Protein AF-A0A0S8AU58-F1 (afdb_monomer_lite)

Foldseek 3Di:
DCDPLNVLLVLVVVLLCVQPVVDPVSNVLVLVVLLVQWDDDDVDQIDGDKDFPVVSDPPCVVVQVSCVVSQQKDWDADPVPRTIIIIGRDCSNVVNNVVNVVSNVVVVVVVVLVVVLVVLLVVCVVVVVPDLVSADDDPNLVVLVVCCVVPVVVDDPSSVVRSVSNVVSVVVVVVVVVVVVVVVVVVVVVVVVVVVVVVVVLVVLLAADDADKDKDAWDKDWWFDVDPDDPRPDIDIDTRHGIDIDGPDAQFLSRLSSVCSNVVHDRDDPVPDDGPGDHRPPADPVSVVVSVVVVVVNPD

Radius of gyration: 50.17 Å; chains: 1; bounding box: 98×34×137 Å

Secondary structure (DSSP, 8-state):
---HHHHHHHHHHHHHHHHHTT-HHHHHHHHHHHHHSEE--TTSPPEE--EEGGGG-TT-HHHHHHHHHTTSEEEEE-TTT--EEEEES-HHHHHH-HHHHHHHHHHHHHHHHHHHHHHHHHHHHHTTT--SSSS--HHHHHHHHHHHHHHGGGS-HHHHHHHHHHHHHHHHHHHHHHHHHHHHHHHHHHHHHHHHHHHHHHHHHHSPPPPPEEEEPSEEEEES-SSTTSTTPSPEEEEE-S-EEEESSPPBHHHHHHHHHHHTPPPPP-TTS--TTSBP-S--HHHHHHHHHHHHHHH-

pLDDT: mean 88.03, std 8.31, range [39.84, 98.38]

Sequence (300 aa):
MEGVEGAIAKRAEAVWTSLTDQGGENEERLRRVFLELVYSEEGAKDTRRRIELEKLGEGAGALVAELTRERLLVTGRDEATGKETLEVAHEALISHWERLQRWLDEDHDFRMWRHRLTAGLMEWTRTGRKDSGTLLRGGPLAEAERWLDGRGEDLSSDECAFIRASTRSRKRRKWVQGAVAAVIFLMLALFAAWQYRELEVERAKSRPIEPEMVIIKPGRFTMGSPEYGGDEWPPHEVVIKKRFAIGRFEVTFAEYDRFAYATGRHPPSDMGWDTGKRPVILVSWEDARDYAKWLSEKTG

Structure (mmCIF, N/CA/C/O backbone):
data_AF-A0A0S8AU58-F1
#
_entry.id   AF-A0A0S8AU58-F1
#
loop_
_atom_site.group_PDB
_atom_site.id
_atom_site.type_symbol
_atom_site.label_atom_id
_atom_site.label_alt_id
_atom_site.label_comp_id
_atom_site.label_asym_id
_atom_site.label_entity_id
_atom_site.label_seq_id
_atom_site.pdbx_PDB_ins_code
_atom_site.Cartn_x
_atom_site.Cartn_y
_atom_site.Cartn_z
_atom_site.occupancy
_atom_site.B_iso_or_equiv
_atom_site.auth_seq_id
_atom_site.auth_comp_id
_atom_site.auth_asym_id
_atom_site.auth_atom_id
_atom_site.pdbx_PDB_model_num
ATOM 1 N N . MET A 1 1 ? -45.721 -19.498 28.177 1.00 39.84 1 MET A N 1
ATOM 2 C CA . MET A 1 1 ? -46.644 -18.931 29.180 1.00 39.84 1 MET A CA 1
ATOM 3 C C . MET A 1 1 ? -45.986 -17.661 29.682 1.00 39.84 1 MET A C 1
ATOM 5 O O . MET A 1 1 ? -44.904 -17.765 30.241 1.00 39.84 1 MET A O 1
ATOM 9 N N . GLU A 1 2 ? -46.542 -16.485 29.388 1.00 51.22 2 GLU A N 1
ATOM 10 C CA . GLU A 1 2 ? -46.030 -15.224 29.946 1.00 51.22 2 GLU A CA 1
ATOM 11 C C . GLU A 1 2 ? -46.380 -15.197 31.439 1.00 51.22 2 GLU A C 1
ATOM 13 O O . GLU A 1 2 ? -47.520 -14.938 31.815 1.00 51.22 2 GLU A O 1
ATOM 18 N N . GLY A 1 3 ? -45.423 -15.589 32.283 1.00 74.94 3 GLY A N 1
ATOM 19 C CA . GLY A 1 3 ? -45.551 -15.501 33.734 1.00 74.94 3 GLY A CA 1
ATOM 20 C C . GLY A 1 3 ? -45.466 -14.056 34.232 1.00 74.94 3 GLY A C 1
ATOM 21 O O . GLY A 1 3 ? -45.201 -13.126 33.469 1.00 74.94 3 GLY A O 1
ATOM 22 N N . VAL A 1 4 ? -45.645 -13.879 35.544 1.00 75.88 4 VAL A N 1
ATOM 23 C CA . VAL A 1 4 ? -45.547 -12.580 36.240 1.00 75.88 4 VAL A CA 1
ATOM 24 C C . VAL A 1 4 ? -44.225 -11.861 35.925 1.00 75.88 4 VAL A C 1
ATOM 26 O O . VAL A 1 4 ? -44.207 -10.646 35.755 1.00 75.88 4 VAL A O 1
ATOM 29 N N . GLU A 1 5 ? -43.138 -12.613 35.754 1.00 79.94 5 GLU A N 1
ATOM 30 C CA . GLU A 1 5 ? -41.801 -12.102 35.429 1.00 79.94 5 GLU A CA 1
ATOM 31 C C . GLU A 1 5 ? -41.749 -11.377 34.070 1.00 79.94 5 GLU A C 1
ATOM 33 O O . GLU A 1 5 ? -41.168 -10.297 33.965 1.00 79.94 5 GLU A O 1
ATOM 38 N N . GLY A 1 6 ? -42.441 -11.893 33.047 1.00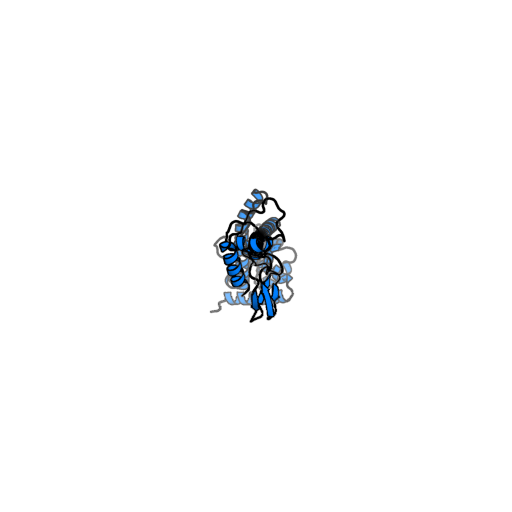 79.12 6 GLY A N 1
ATOM 39 C CA . GLY A 1 6 ? -42.518 -11.252 31.728 1.00 79.12 6 GLY A CA 1
ATOM 40 C C . GLY A 1 6 ? -43.375 -9.980 31.720 1.00 79.12 6 GLY A C 1
ATOM 41 O O . GLY A 1 6 ? -43.086 -9.036 30.984 1.00 79.12 6 GLY A O 1
ATOM 42 N N . ALA A 1 7 ? -44.404 -9.913 32.571 1.00 83.50 7 ALA A N 1
ATOM 43 C CA . ALA A 1 7 ? -45.221 -8.709 32.730 1.00 83.50 7 ALA A CA 1
ATOM 44 C C . ALA A 1 7 ? -44.429 -7.563 33.386 1.00 83.50 7 ALA A C 1
ATOM 46 O O . ALA A 1 7 ? -44.575 -6.407 32.985 1.00 83.50 7 ALA A O 1
ATOM 47 N N . ILE A 1 8 ? -43.554 -7.889 34.346 1.00 85.12 8 ILE A N 1
ATOM 48 C CA . ILE A 1 8 ? -42.646 -6.930 34.990 1.00 85.12 8 ILE A CA 1
ATOM 49 C C . ILE A 1 8 ? -41.657 -6.357 33.965 1.00 85.12 8 ILE A C 1
ATOM 51 O O . ILE A 1 8 ? -41.503 -5.140 33.892 1.00 85.12 8 ILE A O 1
ATOM 55 N N . ALA A 1 9 ? -41.060 -7.200 33.115 1.00 86.44 9 ALA A N 1
ATOM 56 C CA . ALA A 1 9 ? -40.162 -6.750 32.048 1.00 86.44 9 ALA A CA 1
ATOM 57 C C . ALA A 1 9 ? -40.863 -5.832 31.025 1.00 86.44 9 ALA A C 1
ATOM 59 O O . ALA A 1 9 ? -40.337 -4.775 30.679 1.00 86.44 9 ALA A O 1
ATOM 60 N N . LYS A 1 10 ? -42.089 -6.169 30.591 1.00 86.12 10 LYS A N 1
ATOM 61 C CA . LYS A 1 10 ? -42.884 -5.297 29.702 1.00 86.12 10 LYS A CA 1
ATOM 62 C C . LYS A 1 10 ? -43.215 -3.950 30.346 1.00 86.12 10 LYS A C 1
ATOM 64 O O . LYS A 1 10 ? -43.186 -2.925 29.667 1.00 86.12 10 LYS A O 1
ATOM 69 N N . ARG A 1 11 ? -43.536 -3.936 31.647 1.00 86.88 11 ARG A N 1
ATOM 70 C CA . ARG A 1 11 ? -43.789 -2.686 32.380 1.00 86.88 11 ARG A CA 1
ATOM 71 C C . ARG A 1 11 ? -42.523 -1.841 32.480 1.00 86.88 11 ARG A C 1
ATOM 73 O O . ARG A 1 11 ? -42.612 -0.636 32.267 1.00 86.88 11 ARG A O 1
ATOM 80 N N . ALA A 1 12 ? -41.374 -2.462 32.743 1.00 87.19 12 ALA A N 1
ATOM 81 C CA . ALA A 1 12 ? -40.084 -1.781 32.777 1.00 87.19 12 ALA A CA 1
ATOM 82 C C . ALA A 1 12 ? -39.750 -1.114 31.441 1.00 87.19 12 ALA A C 1
ATOM 84 O O . ALA A 1 12 ? -39.395 0.061 31.433 1.00 87.19 12 ALA A O 1
ATOM 85 N N . GLU A 1 13 ? -39.959 -1.812 30.320 1.00 89.50 13 GLU A N 1
ATOM 86 C CA . GLU A 1 13 ? -39.755 -1.228 28.990 1.00 89.50 13 GLU A CA 1
ATOM 87 C C . GLU A 1 13 ? -40.707 -0.047 28.738 1.00 89.50 13 GLU A C 1
ATOM 89 O O . GLU A 1 13 ? -40.269 0.999 28.275 1.00 89.50 13 GLU A O 1
ATOM 94 N N . ALA A 1 14 ? -41.988 -0.155 29.108 1.00 88.00 14 ALA A N 1
ATOM 95 C CA . ALA A 1 14 ? -42.947 0.937 28.923 1.00 88.00 14 ALA A CA 1
ATOM 96 C C . ALA A 1 14 ? -42.598 2.193 29.745 1.00 88.00 14 ALA A C 1
ATOM 98 O O . ALA A 1 14 ? -42.712 3.316 29.250 1.00 88.00 14 ALA A O 1
ATOM 99 N N . VAL A 1 15 ? -42.167 2.008 30.998 1.00 86.88 15 VAL A N 1
ATOM 100 C CA . VAL A 1 15 ? -41.714 3.106 31.867 1.00 86.88 15 VAL A CA 1
ATOM 101 C C . VAL A 1 15 ? -40.430 3.718 31.315 1.00 86.88 15 VAL A C 1
ATOM 103 O O . VAL A 1 15 ? -40.322 4.939 31.253 1.00 86.88 15 VAL A O 1
ATOM 106 N N . TRP A 1 16 ? -39.493 2.886 30.853 1.00 86.00 16 TRP A N 1
ATOM 107 C CA . TRP A 1 16 ? -38.275 3.346 30.197 1.00 86.00 16 TRP A CA 1
ATOM 108 C C . TRP A 1 16 ? -38.587 4.249 29.002 1.00 86.00 16 TRP A C 1
ATOM 110 O O . TRP A 1 16 ? -38.162 5.402 28.998 1.00 86.00 16 TRP A O 1
ATOM 120 N N . THR A 1 17 ? -39.384 3.770 28.037 1.00 86.75 17 THR A N 1
ATOM 121 C CA . THR A 1 17 ? -39.748 4.536 26.833 1.00 86.75 17 THR A CA 1
ATOM 122 C C . THR A 1 17 ? -40.369 5.886 27.192 1.00 86.75 17 THR A C 1
ATOM 124 O O . THR A 1 17 ? -39.972 6.915 26.651 1.00 86.75 17 THR A O 1
ATOM 127 N N . SER A 1 18 ? -41.277 5.909 28.173 1.00 85.50 18 SER A N 1
ATOM 128 C CA . SER A 1 18 ? -41.930 7.143 28.619 1.00 85.50 18 SER A CA 1
ATOM 129 C C . SER A 1 18 ? -40.968 8.171 29.231 1.00 85.50 18 SER A C 1
ATOM 131 O O . SER A 1 18 ? -41.261 9.367 29.184 1.00 85.50 18 SER A O 1
ATOM 133 N N . LEU A 1 19 ? -39.867 7.730 29.849 1.00 80.88 19 LEU A N 1
ATOM 134 C CA . LEU A 1 19 ? -38.883 8.610 30.491 1.00 80.88 19 LEU A CA 1
ATOM 135 C C . LEU A 1 19 ? -37.800 9.088 29.519 1.00 80.88 19 LEU A C 1
ATOM 137 O O . LEU A 1 19 ? -37.274 10.191 29.684 1.00 80.88 19 LEU A O 1
ATOM 141 N N . THR A 1 20 ? -37.481 8.285 28.503 1.00 81.69 20 THR A N 1
ATOM 142 C CA . THR A 1 20 ? -36.475 8.617 27.485 1.00 81.69 20 THR A CA 1
ATOM 143 C C . THR A 1 20 ? -37.022 9.472 26.347 1.00 81.69 20 THR A C 1
ATOM 145 O O . THR A 1 20 ? -36.280 10.286 25.802 1.00 81.69 20 THR A O 1
ATOM 148 N N . ASP A 1 21 ? -38.324 9.391 26.046 1.00 78.75 21 ASP A N 1
ATOM 149 C CA . ASP A 1 21 ? -38.986 10.257 25.051 1.00 78.75 21 ASP A CA 1
ATOM 150 C C . ASP A 1 21 ? -38.910 11.757 25.411 1.00 78.75 21 ASP A C 1
ATOM 152 O O . ASP A 1 21 ? -39.109 12.623 24.560 1.00 78.75 21 ASP A O 1
ATOM 156 N N . GLN A 1 22 ? -38.583 12.081 26.668 1.00 64.94 22 GLN A N 1
ATOM 157 C CA . GLN A 1 22 ? -38.444 13.450 27.172 1.00 64.94 22 GLN A CA 1
ATOM 158 C C . GLN A 1 22 ? -37.029 14.047 26.986 1.00 64.94 22 GLN A C 1
ATOM 160 O O . GLN A 1 22 ? -36.837 15.227 27.279 1.00 64.94 22 GLN A O 1
ATOM 165 N N . GLY A 1 23 ? -36.047 13.282 26.480 1.00 61.28 23 GLY A N 1
ATOM 166 C CA . GLY A 1 23 ? -34.702 13.773 26.133 1.00 61.28 23 GLY A CA 1
ATOM 167 C C . GLY A 1 23 ? -33.564 12.770 26.389 1.00 61.28 23 GLY A C 1
ATOM 168 O O . GLY A 1 23 ? -33.592 12.014 27.359 1.00 61.28 23 GLY A O 1
ATOM 169 N N . GLY A 1 24 ? -32.517 12.806 25.550 1.00 64.12 24 GLY A N 1
ATOM 170 C CA . GLY A 1 24 ? -31.407 11.833 25.557 1.00 64.12 24 GLY A CA 1
ATOM 171 C C . GLY A 1 24 ? -30.520 11.826 26.812 1.00 64.12 24 GLY A C 1
ATOM 172 O O . GLY A 1 24 ? -29.943 10.796 27.145 1.00 64.12 24 GLY A O 1
ATOM 173 N N . GLU A 1 25 ? -30.453 12.923 27.577 1.00 71.06 25 GLU A N 1
ATOM 174 C CA . GLU A 1 25 ? -29.687 12.943 28.837 1.00 71.06 25 GLU A CA 1
ATOM 175 C C . GLU A 1 25 ? -30.255 11.996 29.906 1.00 71.06 25 GLU A C 1
ATOM 177 O O . GLU A 1 25 ? -29.505 11.492 30.745 1.00 71.06 25 GLU A O 1
ATOM 182 N N . ASN A 1 26 ? -31.567 11.737 29.887 1.00 75.69 26 ASN A N 1
ATOM 183 C CA . ASN A 1 26 ? -32.197 10.814 30.831 1.00 75.69 26 ASN A CA 1
ATOM 184 C C . ASN A 1 26 ? -31.849 9.358 30.509 1.00 75.69 26 ASN A C 1
ATOM 186 O O . ASN A 1 26 ? -31.702 8.558 31.430 1.00 75.69 26 ASN A O 1
ATOM 190 N N . GLU A 1 27 ? -31.667 9.022 29.231 1.00 81.50 27 GLU A N 1
ATOM 191 C CA . GLU A 1 27 ? -31.340 7.667 28.782 1.00 81.50 27 GLU A CA 1
ATOM 192 C C . GLU A 1 27 ? -29.985 7.204 29.339 1.00 81.50 27 GLU A C 1
ATOM 194 O O . GLU A 1 27 ? -29.893 6.171 30.008 1.00 81.50 27 GLU A O 1
ATOM 199 N N . GLU A 1 28 ? -28.945 8.020 29.155 1.00 79.19 28 GLU A N 1
ATOM 200 C CA . GLU A 1 28 ? -27.584 7.736 29.625 1.00 79.19 28 GLU A CA 1
ATOM 201 C C . GLU A 1 28 ? -27.510 7.627 31.159 1.00 79.19 28 GLU A C 1
ATOM 203 O O . GLU A 1 28 ? -26.759 6.820 31.717 1.00 79.19 28 GLU A O 1
ATOM 208 N N . ARG A 1 29 ? -28.291 8.459 31.863 1.00 80.00 29 ARG A N 1
ATOM 209 C CA . ARG A 1 29 ? -28.360 8.466 33.332 1.00 80.00 29 ARG A CA 1
ATOM 210 C C . ARG A 1 29 ? -29.084 7.236 33.857 1.00 80.00 29 ARG A C 1
ATOM 212 O O . ARG A 1 29 ? -28.569 6.577 34.756 1.00 80.00 29 ARG A O 1
ATOM 219 N N . LEU A 1 30 ? -30.242 6.898 33.290 1.00 82.94 30 LEU A N 1
ATOM 220 C CA . LEU A 1 30 ? -30.996 5.709 33.677 1.00 82.94 30 LEU A CA 1
ATOM 221 C C . LEU A 1 30 ? -30.179 4.435 33.420 1.00 82.94 30 LEU A C 1
ATOM 223 O O . LEU A 1 30 ? -30.120 3.565 34.289 1.00 82.94 30 LEU A O 1
ATOM 227 N N . ARG A 1 31 ? -29.480 4.356 32.278 1.00 86.62 31 ARG A N 1
ATOM 228 C CA . ARG A 1 31 ? -28.584 3.237 31.955 1.00 86.62 31 ARG A CA 1
ATOM 229 C C . ARG A 1 31 ? -27.501 3.084 33.024 1.00 86.62 31 ARG A C 1
ATOM 231 O O . ARG A 1 31 ? -27.323 1.989 33.551 1.00 86.62 31 ARG A O 1
ATOM 238 N N . ARG A 1 32 ? -26.816 4.177 33.386 1.00 82.50 32 ARG A N 1
ATOM 239 C CA . ARG A 1 32 ? -25.792 4.177 34.448 1.00 82.50 32 ARG A CA 1
ATOM 240 C C . ARG A 1 32 ? -26.340 3.721 35.797 1.00 82.50 32 ARG A C 1
ATOM 242 O O . ARG A 1 32 ? -25.699 2.910 36.455 1.00 82.50 32 ARG A O 1
ATOM 249 N N . VAL A 1 33 ? -27.525 4.195 36.187 1.00 85.12 33 VAL A N 1
ATOM 250 C CA . VAL A 1 33 ? -28.171 3.792 37.448 1.00 85.12 33 VAL A CA 1
ATOM 251 C C . VAL A 1 33 ? -28.403 2.280 37.479 1.00 85.12 33 VAL A C 1
ATOM 253 O O . VAL A 1 33 ? -28.006 1.631 38.442 1.00 85.12 33 VAL A O 1
ATOM 256 N N . PHE A 1 34 ? -28.992 1.696 36.430 1.00 87.00 34 PHE A N 1
ATOM 257 C CA . PHE A 1 34 ? -29.233 0.249 36.394 1.00 87.00 34 PHE A CA 1
ATOM 258 C C . PHE A 1 34 ? -27.938 -0.576 36.351 1.00 87.00 34 PHE A C 1
ATOM 260 O O . PHE A 1 34 ? -27.877 -1.611 37.009 1.00 87.00 34 PHE A O 1
ATOM 267 N N . LEU A 1 35 ? -26.898 -0.116 35.646 1.00 85.38 35 LEU A N 1
ATOM 268 C CA . LEU A 1 35 ? -25.595 -0.797 35.608 1.00 85.38 35 LEU A CA 1
ATOM 269 C C . LEU A 1 35 ? -24.856 -0.774 36.959 1.00 85.38 35 LEU A C 1
ATOM 271 O O . LEU A 1 35 ? -24.148 -1.724 37.277 1.00 85.38 35 LEU A O 1
ATOM 275 N N . GLU A 1 36 ? -25.021 0.275 37.770 1.00 83.44 36 GLU A N 1
ATOM 276 C CA . GLU A 1 36 ? -24.444 0.351 39.126 1.00 83.44 36 GLU A CA 1
ATOM 277 C C . GLU A 1 36 ? -25.195 -0.524 40.148 1.00 83.44 36 GLU A C 1
ATOM 279 O O . GLU A 1 36 ? -24.612 -0.998 41.130 1.00 83.44 36 GLU A O 1
ATOM 284 N N . LEU A 1 37 ? -26.491 -0.749 39.914 1.00 85.56 37 LEU A N 1
ATOM 285 C CA . LEU A 1 37 ? -27.387 -1.533 40.771 1.00 85.56 37 LEU A CA 1
ATOM 286 C C . LEU A 1 37 ? -27.318 -3.044 40.536 1.00 85.56 37 LEU A C 1
ATOM 288 O O . LEU A 1 37 ? -27.956 -3.807 41.266 1.00 85.56 37 LEU A O 1
ATOM 292 N N . VAL A 1 38 ? -26.569 -3.486 39.532 1.00 84.38 38 VAL A N 1
ATOM 293 C CA . VAL A 1 38 ? -26.363 -4.900 39.231 1.00 84.38 38 VAL A CA 1
ATOM 294 C C . VAL A 1 38 ? -24.887 -5.226 39.407 1.00 84.38 38 VAL A C 1
ATOM 296 O O . VAL A 1 38 ? -24.000 -4.489 38.980 1.00 84.38 38 VAL A O 1
ATOM 299 N N . TYR A 1 39 ? -24.622 -6.331 40.089 1.00 76.00 39 TYR A N 1
ATOM 300 C CA . TYR A 1 39 ? -23.284 -6.848 40.299 1.00 76.00 39 TYR A CA 1
ATOM 301 C C . TYR A 1 39 ? -23.125 -8.194 39.606 1.00 76.00 39 TYR A C 1
ATOM 303 O O . TYR A 1 39 ? -24.012 -9.046 39.678 1.00 76.00 39 TYR A O 1
ATOM 311 N N . SER A 1 40 ? -21.964 -8.379 38.985 1.00 69.56 40 SER A N 1
ATOM 312 C CA . SER A 1 40 ? -21.559 -9.635 38.373 1.00 69.56 40 SER A CA 1
ATOM 313 C C . SER A 1 40 ? -20.178 -10.009 38.903 1.00 69.56 40 SER A C 1
ATOM 315 O O . SER A 1 40 ? -19.214 -9.255 38.738 1.00 69.56 40 SER A O 1
ATOM 317 N N . GLU A 1 41 ? -20.106 -11.140 39.601 1.00 65.81 41 GLU A N 1
ATOM 318 C CA . GLU A 1 41 ? -18.848 -11.795 39.964 1.00 65.81 41 GLU A CA 1
ATOM 319 C C . GLU A 1 41 ? -18.368 -12.639 38.781 1.00 65.81 41 GLU A C 1
ATOM 321 O O . GLU A 1 41 ? -19.176 -13.127 37.995 1.00 65.81 41 GLU A O 1
ATOM 326 N N . GLU A 1 42 ? -17.055 -12.810 38.632 1.00 59.31 42 GLU A N 1
ATOM 327 C CA . GLU A 1 42 ? -16.453 -13.490 37.480 1.00 59.31 42 GLU A CA 1
ATOM 328 C C . GLU A 1 42 ? -17.027 -14.917 37.314 1.00 59.31 42 GLU A C 1
ATOM 330 O O . GLU A 1 42 ? -16.723 -15.825 38.088 1.00 59.31 42 GLU A O 1
ATOM 335 N N . GLY A 1 43 ? -17.902 -15.111 36.318 1.00 57.81 43 GLY A N 1
ATOM 336 C CA . GLY A 1 43 ? -18.587 -16.383 36.046 1.00 57.81 43 GLY A CA 1
ATOM 337 C C . GLY A 1 43 ? -19.851 -16.667 36.876 1.00 57.81 43 GLY A C 1
ATOM 338 O O . GLY A 1 43 ? -20.423 -17.752 36.743 1.00 57.81 43 GLY A O 1
ATOM 339 N N . ALA A 1 44 ? -20.303 -15.727 37.710 1.00 65.38 44 ALA A N 1
ATOM 340 C CA . ALA A 1 44 ? -21.551 -15.815 38.465 1.00 65.38 44 ALA A CA 1
ATOM 341 C C . ALA A 1 44 ? -22.728 -15.183 37.700 1.00 65.38 44 ALA A C 1
ATOM 343 O O . ALA A 1 44 ? -22.552 -14.426 36.751 1.00 65.38 44 ALA A O 1
ATOM 344 N N . LYS A 1 45 ? -23.959 -15.513 38.110 1.00 72.06 45 LYS A N 1
ATOM 345 C CA . LYS A 1 45 ? -25.171 -14.865 37.588 1.00 72.06 45 LYS A CA 1
ATOM 346 C C . LYS A 1 45 ? -25.222 -13.404 38.043 1.00 72.06 45 LYS A C 1
ATOM 348 O O . LYS A 1 45 ? -24.898 -13.126 39.196 1.00 72.06 45 LYS A O 1
ATOM 353 N N . ASP A 1 46 ? -25.721 -12.520 37.181 1.00 81.25 46 ASP A N 1
ATOM 354 C CA . ASP A 1 46 ? -26.013 -11.134 37.547 1.00 81.25 46 ASP A CA 1
ATOM 355 C C . ASP A 1 46 ? -26.995 -11.085 38.721 1.00 81.25 46 ASP A C 1
ATOM 357 O O . ASP A 1 46 ? -28.084 -11.668 38.674 1.00 81.25 46 ASP A O 1
ATOM 361 N N . THR A 1 47 ? -26.606 -10.384 39.782 1.00 83.69 47 THR A N 1
ATOM 362 C CA . THR A 1 47 ? -27.401 -10.246 41.006 1.00 83.69 47 THR A CA 1
ATOM 363 C C . THR A 1 47 ? -27.627 -8.782 41.346 1.00 83.69 47 THR A C 1
ATOM 365 O O . THR A 1 47 ? -26.855 -7.895 40.977 1.00 83.69 47 THR A O 1
ATOM 368 N N . ARG A 1 48 ? -28.722 -8.507 42.058 1.00 85.62 48 ARG A N 1
ATOM 369 C CA . ARG A 1 48 ? -29.014 -7.155 42.542 1.00 85.62 48 ARG A CA 1
ATOM 370 C C . ARG A 1 48 ? -27.972 -6.716 43.571 1.00 85.62 48 ARG A C 1
ATOM 372 O O . ARG A 1 48 ? -27.588 -7.482 44.453 1.00 85.62 48 ARG A O 1
ATOM 379 N N . ARG A 1 49 ? -27.570 -5.453 43.492 1.00 86.38 49 ARG A N 1
ATOM 380 C CA . ARG A 1 49 ? -26.644 -4.803 44.415 1.00 86.38 49 ARG A CA 1
ATOM 381 C C . ARG A 1 49 ? -27.332 -3.644 45.118 1.00 86.38 49 ARG A C 1
ATOM 383 O O . ARG A 1 49 ? -28.014 -2.837 44.492 1.00 86.38 49 ARG A O 1
ATOM 390 N N . ARG A 1 50 ? -27.074 -3.530 46.419 1.00 86.06 50 ARG A N 1
ATOM 391 C CA . ARG A 1 50 ? -27.433 -2.361 47.220 1.00 86.06 50 ARG A CA 1
ATOM 392 C C . ARG A 1 50 ? -26.377 -1.271 47.063 1.00 86.06 50 ARG A C 1
ATOM 394 O O . ARG A 1 50 ? -25.204 -1.508 47.359 1.00 86.06 50 ARG A O 1
ATOM 401 N N . ILE A 1 51 ? -26.791 -0.077 46.646 1.00 87.44 51 ILE A N 1
ATOM 402 C CA . ILE A 1 51 ? -25.923 1.111 46.593 1.00 87.44 51 ILE A CA 1
ATOM 403 C C . ILE A 1 51 ? -26.509 2.249 47.430 1.00 87.44 51 ILE A C 1
ATOM 405 O O . ILE A 1 51 ? -27.723 2.364 47.569 1.00 87.44 51 ILE A O 1
ATOM 409 N N . GLU A 1 52 ? -25.652 3.092 48.003 1.00 86.38 52 GLU A N 1
ATOM 410 C CA . GLU A 1 52 ? -26.078 4.311 48.704 1.00 86.38 52 GLU A CA 1
ATOM 411 C C . GLU A 1 52 ? -26.596 5.337 47.689 1.00 86.38 52 GLU A C 1
ATOM 413 O O . GLU A 1 52 ? -25.918 5.604 46.694 1.00 86.38 52 GLU A O 1
ATOM 418 N N . LEU A 1 53 ? -27.757 5.945 47.951 1.00 80.88 53 LEU A N 1
ATOM 419 C CA . LEU A 1 53 ? -28.385 6.901 47.029 1.00 80.88 53 LEU A CA 1
ATOM 420 C C . LEU A 1 53 ? -27.465 8.096 46.709 1.00 80.88 53 LEU A C 1
ATOM 422 O O . LEU A 1 53 ? -27.427 8.567 45.575 1.00 80.88 53 LEU A O 1
ATOM 426 N N . GLU A 1 54 ? -26.661 8.530 47.683 1.00 80.12 54 GLU A N 1
ATOM 427 C CA . GLU A 1 54 ? -25.681 9.618 47.541 1.00 80.12 54 GLU A CA 1
ATOM 428 C C . GLU A 1 54 ? -24.606 9.335 46.474 1.00 80.12 54 GLU A C 1
ATOM 430 O O . GLU A 1 54 ? -24.061 10.269 45.887 1.00 80.12 54 GLU A O 1
ATOM 435 N N . LYS A 1 55 ? -24.304 8.060 46.181 1.00 79.56 55 LYS A N 1
ATOM 436 C CA . LYS A 1 55 ? -23.272 7.677 45.198 1.00 79.56 55 LYS A CA 1
ATOM 437 C C . LYS A 1 55 ? -23.706 7.881 43.746 1.00 79.56 55 LYS A C 1
ATOM 439 O O . LYS A 1 55 ? -22.849 7.897 42.870 1.00 79.56 55 LYS A O 1
ATOM 444 N N . LEU A 1 56 ? -25.002 8.062 43.486 1.00 73.25 56 LEU A N 1
ATOM 445 C CA . LEU A 1 56 ? -25.538 8.284 42.137 1.00 73.25 56 LEU A CA 1
ATOM 446 C C . LEU A 1 56 ? -25.409 9.742 41.652 1.00 73.25 56 LEU A C 1
ATOM 448 O O . LEU A 1 56 ? -25.718 10.024 40.495 1.00 73.25 56 LEU A O 1
ATOM 452 N N . GLY A 1 57 ? -24.917 10.653 42.503 1.00 70.31 57 GLY A N 1
ATOM 453 C CA . GLY A 1 57 ? -24.666 12.057 42.168 1.00 70.31 57 GLY A CA 1
ATOM 454 C C . GLY A 1 57 ? -25.904 12.964 42.224 1.00 70.31 57 GLY A C 1
ATOM 455 O O . GLY A 1 57 ? -27.051 12.513 42.294 1.00 70.31 57 GLY A O 1
ATOM 456 N N . GLU A 1 58 ? -25.671 14.281 42.200 1.00 65.62 58 GLU A N 1
ATOM 457 C CA . GLU A 1 58 ? -26.745 15.281 42.198 1.00 65.62 58 GLU A CA 1
ATOM 458 C C . GLU A 1 58 ? -27.534 15.228 40.877 1.00 65.62 58 GLU A C 1
ATOM 460 O O . GLU A 1 58 ? -26.972 15.321 39.787 1.00 65.62 58 GLU A O 1
ATOM 465 N N . GLY A 1 59 ? -28.858 15.053 40.969 1.00 68.00 59 GLY A N 1
ATOM 466 C CA . GLY A 1 59 ? -29.765 14.983 39.814 1.00 68.00 59 GLY A CA 1
ATOM 467 C C . GLY A 1 59 ? -30.364 13.601 39.526 1.00 68.00 59 GLY A C 1
ATOM 468 O O . GLY A 1 59 ? -31.320 13.518 38.757 1.00 68.00 59 GLY A O 1
ATOM 469 N N . ALA A 1 60 ? -29.890 12.531 40.176 1.00 71.62 60 ALA A N 1
ATOM 470 C CA . ALA A 1 60 ? -30.504 11.201 40.069 1.00 71.62 60 ALA A CA 1
ATOM 471 C C . ALA A 1 60 ? -31.833 11.084 40.846 1.00 71.62 60 ALA A C 1
ATOM 473 O O . ALA A 1 60 ? -32.672 10.249 40.517 1.00 71.62 60 ALA A O 1
ATOM 474 N N . GLY A 1 61 ? -32.061 11.945 41.846 1.00 76.62 61 GLY A N 1
ATOM 475 C CA . GLY A 1 61 ? -33.196 11.838 42.771 1.00 76.62 61 GLY A CA 1
ATOM 476 C C . GLY A 1 61 ? -34.579 11.871 42.108 1.00 76.62 61 GLY A C 1
ATOM 477 O O . GLY A 1 61 ? -35.449 11.092 42.489 1.00 76.62 61 GLY A O 1
ATOM 478 N N . ALA A 1 62 ? -34.783 12.713 41.087 1.00 79.81 62 ALA A N 1
ATOM 479 C CA . ALA A 1 62 ? -36.067 12.791 40.379 1.00 79.81 62 ALA A CA 1
ATOM 480 C C . ALA A 1 62 ? -36.374 11.502 39.593 1.00 79.81 62 ALA A C 1
ATOM 482 O O . ALA A 1 62 ? -37.491 10.994 39.652 1.00 79.81 62 ALA A O 1
ATOM 483 N N . LEU A 1 63 ? -35.363 10.937 38.921 1.00 79.75 63 LEU A N 1
ATOM 484 C CA . LEU A 1 63 ? -35.480 9.668 38.195 1.00 79.75 63 LEU A CA 1
ATOM 485 C C . LEU A 1 63 ? -35.688 8.498 39.162 1.00 79.75 63 LEU A C 1
ATOM 487 O O . LEU A 1 63 ? -36.557 7.661 38.943 1.00 79.75 63 LEU A O 1
ATOM 491 N N . VAL A 1 64 ? -34.942 8.465 40.268 1.00 83.88 64 VAL A N 1
ATOM 492 C CA . VAL A 1 64 ? -35.075 7.422 41.294 1.00 83.88 64 VAL A CA 1
ATOM 493 C C . VAL A 1 64 ? -36.467 7.438 41.930 1.00 83.88 64 VAL A C 1
ATOM 495 O O . VAL A 1 64 ? -37.059 6.373 42.113 1.00 83.88 64 VAL A O 1
ATOM 498 N N . ALA A 1 65 ? -37.026 8.616 42.221 1.00 83.50 65 ALA A N 1
ATOM 499 C CA . ALA A 1 65 ? -38.377 8.736 42.768 1.00 83.50 65 ALA A CA 1
ATOM 500 C C . ALA A 1 65 ? -39.445 8.189 41.804 1.00 83.50 65 ALA A C 1
ATOM 502 O O . ALA A 1 65 ? -40.380 7.511 42.236 1.00 83.50 65 ALA A O 1
ATOM 503 N N . GLU A 1 66 ? -39.289 8.440 40.504 1.00 84.00 66 GLU A N 1
ATOM 504 C CA . GLU A 1 66 ? -40.192 7.942 39.463 1.00 84.00 66 GLU A CA 1
ATOM 505 C C . GLU A 1 66 ? -40.092 6.419 39.296 1.00 84.00 66 GLU A C 1
ATOM 507 O O . GLU A 1 66 ? -41.099 5.713 39.335 1.00 84.00 66 GLU A O 1
ATOM 512 N N . LEU A 1 67 ? -38.868 5.888 39.220 1.00 85.44 67 LEU A N 1
ATOM 513 C CA . LEU A 1 67 ? -38.617 4.448 39.133 1.00 85.44 67 LEU A CA 1
ATOM 514 C C . LEU A 1 67 ? -39.086 3.691 40.385 1.00 85.44 67 LEU A C 1
ATOM 516 O O . LEU A 1 67 ? -39.521 2.543 40.289 1.00 85.44 67 LEU A O 1
ATOM 520 N N . THR A 1 68 ? -39.023 4.326 41.558 1.00 87.94 68 THR A N 1
ATOM 521 C CA . THR A 1 68 ? -39.552 3.761 42.810 1.00 87.94 68 THR A CA 1
ATOM 522 C C . THR A 1 68 ? -41.079 3.743 42.803 1.00 87.94 68 THR A C 1
ATOM 524 O O . THR A 1 68 ? -41.686 2.747 43.201 1.00 87.94 68 THR A O 1
ATOM 527 N N . ARG A 1 69 ? -41.724 4.804 42.292 1.00 85.88 69 ARG A N 1
ATOM 528 C CA . ARG A 1 69 ? -43.188 4.866 42.140 1.00 85.88 69 ARG A CA 1
ATOM 529 C C . ARG A 1 69 ? -43.709 3.761 41.223 1.00 85.88 69 ARG A C 1
ATOM 531 O O . ARG A 1 69 ? -44.702 3.116 41.546 1.00 85.88 69 ARG A O 1
ATOM 538 N N . GLU A 1 70 ? -42.999 3.507 40.130 1.00 87.06 70 GLU A N 1
ATOM 539 C CA . GLU A 1 70 ? -43.295 2.433 39.177 1.00 87.06 70 GLU A CA 1
ATOM 540 C C . GLU A 1 70 ? -42.809 1.046 39.637 1.00 87.06 70 GLU A C 1
ATOM 542 O O . GLU A 1 70 ? -42.956 0.061 38.914 1.00 87.06 70 GLU A O 1
ATOM 547 N N . ARG A 1 71 ? -42.283 0.940 40.868 1.00 85.56 71 ARG A N 1
ATOM 548 C CA . ARG A 1 71 ? -41.826 -0.308 41.507 1.00 85.56 71 ARG A CA 1
ATOM 549 C C . ARG A 1 71 ? -40.735 -1.034 40.715 1.00 85.56 71 ARG A C 1
ATOM 551 O O . ARG A 1 71 ? -40.636 -2.256 40.781 1.00 85.56 71 ARG A O 1
ATOM 558 N N . LEU A 1 72 ? -39.913 -0.289 39.979 1.00 85.50 72 LEU A N 1
ATOM 559 C CA . LEU A 1 72 ? -38.710 -0.808 39.324 1.00 85.50 72 LEU A CA 1
ATOM 560 C C . LEU A 1 72 ? -37.512 -0.787 40.272 1.00 85.50 72 LEU A C 1
ATOM 562 O O . LEU A 1 72 ? -36.667 -1.681 40.226 1.00 85.50 72 LEU A O 1
ATOM 566 N N . LEU A 1 73 ? -37.481 0.198 41.170 1.00 88.31 73 LEU A N 1
ATOM 567 C CA . LEU A 1 73 ? -36.498 0.321 42.238 1.00 88.31 73 LEU A CA 1
ATOM 568 C C . LEU A 1 73 ? -37.172 0.268 43.609 1.00 88.31 73 LEU A C 1
ATOM 570 O O . LEU A 1 73 ? -38.342 0.622 43.759 1.00 88.31 73 LEU A O 1
ATOM 574 N N . VAL A 1 74 ? -36.423 -0.176 44.612 1.00 86.81 74 VAL A N 1
ATOM 575 C CA . VAL A 1 74 ? -36.825 -0.149 46.019 1.00 86.81 74 VAL A CA 1
ATOM 576 C C . VAL A 1 74 ? -35.792 0.651 46.791 1.00 86.81 74 VAL A C 1
ATOM 578 O O . VAL A 1 74 ? -34.590 0.400 46.684 1.00 86.81 74 VAL A O 1
ATOM 581 N N . THR A 1 75 ? -36.275 1.606 47.581 1.00 85.69 75 THR A N 1
ATOM 582 C CA . THR A 1 75 ? -35.460 2.322 48.554 1.00 85.69 75 THR A CA 1
ATOM 583 C C . THR A 1 75 ? -35.533 1.620 49.907 1.00 85.69 75 THR A C 1
ATOM 585 O O . THR A 1 75 ? -36.598 1.217 50.375 1.00 85.69 75 THR A O 1
ATOM 588 N N . GLY A 1 76 ? -34.377 1.440 50.534 1.00 84.69 76 GLY A N 1
ATOM 589 C CA . GLY A 1 76 ? -34.233 0.887 51.875 1.00 84.69 76 GLY A CA 1
ATOM 590 C C . GLY A 1 76 ? -33.349 1.779 52.733 1.00 84.69 76 GLY A C 1
ATOM 591 O O . GLY A 1 76 ? -32.762 2.747 52.250 1.00 84.69 76 GLY A O 1
ATOM 592 N N . ARG A 1 77 ? -33.202 1.435 54.010 1.00 84.19 77 ARG A N 1
ATOM 593 C CA . ARG A 1 77 ? -32.246 2.091 54.902 1.00 84.19 77 ARG A CA 1
ATOM 594 C C . ARG A 1 77 ? -31.210 1.074 55.342 1.00 84.19 77 ARG A C 1
ATOM 596 O O . ARG A 1 77 ? -31.565 -0.028 55.753 1.00 84.19 77 ARG A O 1
ATOM 603 N N . ASP A 1 78 ? -29.943 1.429 55.216 1.00 82.81 78 ASP A N 1
ATOM 604 C CA . ASP A 1 78 ? -28.862 0.605 55.731 1.00 82.81 78 ASP A CA 1
ATOM 605 C C . ASP A 1 78 ? -28.866 0.664 57.265 1.00 82.81 78 ASP A C 1
ATOM 607 O O . ASP A 1 78 ? -28.826 1.751 57.843 1.00 82.81 78 ASP A O 1
ATOM 611 N N . GLU A 1 79 ? -28.947 -0.486 57.934 1.00 77.75 79 GLU A N 1
ATOM 612 C CA . GLU A 1 79 ? -29.034 -0.543 59.400 1.00 77.75 79 GLU A CA 1
ATOM 613 C C . GLU A 1 79 ? -27.724 -0.132 60.089 1.00 77.75 79 GLU A C 1
ATOM 615 O O . GLU A 1 79 ? -27.757 0.354 61.218 1.00 77.75 79 GLU A O 1
ATOM 620 N N . ALA A 1 80 ? -26.576 -0.281 59.418 1.00 77.62 80 ALA A N 1
ATOM 621 C CA . ALA A 1 80 ? -25.263 0.007 59.990 1.00 77.62 80 ALA A CA 1
ATOM 622 C C . ALA A 1 80 ? -24.859 1.478 59.818 1.00 77.62 80 ALA A C 1
ATOM 624 O O . ALA A 1 80 ? -24.258 2.073 60.711 1.00 77.62 80 ALA A O 1
ATOM 625 N N . THR A 1 81 ? -25.187 2.075 58.673 1.00 79.69 81 THR A N 1
ATOM 626 C CA . THR A 1 81 ? -24.819 3.460 58.332 1.00 79.69 81 THR A CA 1
ATOM 627 C C . THR A 1 81 ? -25.981 4.444 58.461 1.00 79.69 81 THR A C 1
ATOM 629 O O . THR A 1 81 ? -25.765 5.655 58.468 1.00 79.69 81 THR A O 1
ATOM 632 N N . GLY A 1 82 ? -27.221 3.955 58.565 1.00 79.81 82 GLY A N 1
ATOM 633 C CA . GLY A 1 82 ? -28.429 4.776 58.645 1.00 79.81 82 GLY A CA 1
ATOM 634 C C . GLY A 1 82 ? -28.770 5.525 57.354 1.00 79.81 82 GLY A C 1
ATOM 635 O O . GLY A 1 82 ? -29.682 6.359 57.373 1.00 79.81 82 GLY A O 1
ATOM 636 N N . LYS A 1 83 ? -28.058 5.254 56.255 1.00 84.00 83 LYS A N 1
ATOM 637 C CA . LYS A 1 83 ? -28.206 5.934 54.963 1.00 84.00 83 LYS A CA 1
ATOM 638 C C . LYS A 1 83 ? -29.280 5.299 54.086 1.00 84.00 83 LYS A C 1
ATOM 640 O O . LYS A 1 83 ? -29.573 4.109 54.209 1.00 84.00 83 LYS A O 1
ATOM 645 N N . GLU A 1 84 ? -29.849 6.093 53.182 1.00 85.12 84 GLU A N 1
ATOM 646 C CA . GLU A 1 84 ? -30.759 5.587 52.154 1.00 85.12 84 GLU A CA 1
ATOM 647 C C . GLU A 1 84 ? -30.002 4.776 51.103 1.00 85.12 84 GLU A C 1
ATOM 649 O O . GLU A 1 84 ? -28.940 5.163 50.605 1.00 85.12 84 GLU A O 1
ATOM 654 N N . THR A 1 85 ? -30.578 3.633 50.763 1.00 87.88 85 THR A N 1
ATOM 655 C CA . THR A 1 85 ? -30.017 2.662 49.834 1.00 87.88 85 THR A CA 1
ATOM 656 C C . THR A 1 85 ? -31.015 2.335 48.745 1.00 87.88 85 THR A C 1
ATOM 658 O O . THR A 1 85 ? -32.222 2.440 48.953 1.00 87.88 85 THR A O 1
ATOM 661 N N . LEU A 1 86 ? -30.503 1.954 47.584 1.00 88.38 86 LEU A N 1
ATOM 662 C CA . LEU A 1 86 ? -31.269 1.693 46.380 1.00 88.38 86 LEU A CA 1
ATOM 663 C C . LEU A 1 86 ? -30.933 0.301 45.847 1.00 88.38 86 LEU A C 1
ATOM 665 O O . LEU A 1 86 ? -29.762 -0.079 45.801 1.00 88.38 86 LEU A O 1
ATOM 669 N N . GLU A 1 87 ? -31.964 -0.438 45.445 1.00 89.31 87 GLU A N 1
ATOM 670 C CA . GLU A 1 87 ? -31.870 -1.767 44.836 1.00 89.31 87 GLU A CA 1
ATOM 671 C C . GLU A 1 87 ? -32.897 -1.929 43.708 1.00 89.31 87 GLU A C 1
ATOM 673 O O . GLU A 1 87 ? -33.937 -1.265 43.689 1.00 89.31 87 GLU A O 1
ATOM 678 N N . VAL A 1 88 ? -32.640 -2.866 42.790 1.00 89.50 88 VAL A N 1
ATOM 679 C CA . VAL A 1 88 ? -33.636 -3.319 41.808 1.00 89.50 88 VAL A CA 1
ATOM 680 C C . VAL A 1 88 ? -34.766 -4.063 42.529 1.00 89.50 88 VAL A C 1
ATOM 682 O O . VAL A 1 88 ? -34.513 -4.974 43.319 1.00 89.50 88 VAL A O 1
ATOM 685 N N . ALA A 1 89 ? -36.020 -3.700 42.243 1.00 85.69 89 ALA A N 1
ATOM 686 C CA . ALA A 1 89 ? -37.189 -4.212 42.962 1.00 85.69 89 ALA A CA 1
ATOM 687 C C . ALA A 1 89 ? -37.390 -5.729 42.815 1.00 85.69 89 ALA A C 1
ATOM 689 O O . ALA A 1 89 ? -37.792 -6.404 43.765 1.00 85.69 89 ALA A O 1
ATOM 690 N N . HIS A 1 90 ? -37.099 -6.268 41.628 1.00 85.00 90 HIS A N 1
ATOM 691 C CA . HIS A 1 90 ? -37.275 -7.680 41.299 1.00 85.00 90 HIS A CA 1
ATOM 692 C C . HIS A 1 90 ? -36.127 -8.195 40.424 1.00 85.00 90 HIS A C 1
ATOM 694 O O . HIS A 1 90 ? -35.796 -7.578 39.415 1.00 85.00 90 HIS A O 1
ATOM 700 N N . GLU A 1 91 ? -35.588 -9.380 40.733 1.00 84.12 91 GLU A N 1
ATOM 701 C CA . GLU A 1 91 ? -34.589 -10.065 39.885 1.00 84.12 91 GLU A CA 1
ATOM 702 C C . GLU A 1 91 ? -35.128 -10.419 38.488 1.00 84.12 91 GLU A C 1
ATOM 704 O O . GLU A 1 91 ? -34.355 -10.591 37.544 1.00 84.12 91 GLU A O 1
ATOM 709 N N . ALA A 1 92 ? -36.456 -10.454 38.327 1.00 84.88 92 ALA A N 1
ATOM 710 C CA . ALA A 1 92 ? -37.119 -10.584 37.032 1.00 84.88 92 ALA A CA 1
ATOM 711 C C . ALA A 1 92 ? -36.694 -9.485 36.040 1.00 84.88 92 ALA A C 1
ATOM 713 O O . ALA A 1 92 ? -36.630 -9.730 34.840 1.00 84.88 92 ALA A O 1
ATOM 714 N N . LEU A 1 93 ? -36.356 -8.286 36.531 1.00 85.88 93 LEU A N 1
ATOM 715 C CA . LEU A 1 93 ? -35.839 -7.206 35.689 1.00 85.88 93 LEU A CA 1
ATOM 716 C C . LEU A 1 93 ? -34.456 -7.547 35.135 1.00 85.88 93 LEU A C 1
ATOM 718 O O . LEU A 1 93 ? -34.201 -7.322 33.964 1.00 85.88 93 LEU A O 1
ATOM 722 N N . ILE A 1 94 ? -33.585 -8.143 35.945 1.00 86.62 94 ILE A N 1
ATOM 723 C CA . ILE A 1 94 ? -32.230 -8.523 35.524 1.00 86.62 94 ILE A CA 1
ATOM 724 C C . ILE A 1 94 ? -32.287 -9.697 34.531 1.00 86.62 94 ILE A C 1
ATOM 726 O O . ILE A 1 94 ? -31.532 -9.745 33.568 1.00 86.62 94 ILE A O 1
ATOM 730 N N . SER A 1 95 ? -33.213 -10.636 34.738 1.00 84.69 95 SER A N 1
ATOM 731 C CA . SER A 1 95 ? -33.279 -11.899 33.988 1.00 84.69 95 SER A CA 1
ATOM 732 C C . SER A 1 95 ? -34.176 -11.892 32.745 1.00 84.69 95 SER A C 1
ATOM 734 O O . SER A 1 95 ? -33.963 -12.723 31.863 1.00 84.69 95 SER A O 1
ATOM 736 N N . HIS A 1 96 ? -35.165 -10.995 32.657 1.00 89.06 96 HIS A N 1
ATOM 737 C CA . HIS A 1 96 ? -36.150 -10.986 31.564 1.00 89.06 96 HIS A CA 1
ATOM 738 C C . HIS A 1 96 ? -36.257 -9.660 30.807 1.00 89.06 96 HIS A C 1
ATOM 740 O O . HIS A 1 96 ? -36.949 -9.601 29.790 1.00 89.06 96 HIS A O 1
ATOM 746 N N . TRP A 1 97 ? -35.615 -8.586 31.272 1.00 91.44 97 TRP A N 1
ATOM 747 C CA . TRP A 1 97 ? -35.615 -7.324 30.539 1.00 91.44 97 TRP A CA 1
ATOM 748 C C . TRP A 1 97 ? -34.464 -7.300 29.528 1.00 91.44 97 TRP A C 1
ATOM 750 O O . TRP A 1 97 ? -33.330 -6.960 29.861 1.00 91.44 97 TRP A O 1
ATOM 760 N N . GLU A 1 98 ? -34.769 -7.634 28.272 1.00 89.62 98 GLU A N 1
ATOM 761 C CA . GLU A 1 98 ? -33.774 -7.791 27.195 1.00 89.62 98 GLU A CA 1
ATOM 762 C C . GLU A 1 98 ? -32.846 -6.578 27.019 1.00 89.62 98 GLU A C 1
ATOM 764 O O . GLU A 1 98 ? -31.668 -6.723 26.691 1.00 89.62 98 GLU A O 1
ATOM 769 N N . ARG A 1 99 ? -33.368 -5.365 27.233 1.00 90.12 99 ARG A N 1
ATOM 770 C CA . ARG A 1 99 ? -32.591 -4.125 27.133 1.00 90.12 99 ARG A CA 1
ATOM 771 C C . ARG A 1 99 ? -31.538 -4.031 28.240 1.00 90.12 99 ARG A C 1
ATOM 773 O O . ARG A 1 99 ? -30.391 -3.707 27.943 1.00 90.12 99 ARG A O 1
ATOM 780 N N . LEU A 1 100 ? -31.909 -4.352 29.481 1.00 88.62 100 LEU A N 1
ATOM 781 C CA . LEU A 1 100 ? -30.974 -4.370 30.606 1.00 88.62 100 LEU A CA 1
ATOM 782 C C . LEU A 1 100 ? -29.932 -5.473 30.439 1.00 88.62 100 LEU A C 1
ATOM 784 O O . LEU A 1 100 ? -28.753 -5.204 30.635 1.00 88.62 100 LEU A O 1
ATOM 788 N N . GLN A 1 101 ? -30.340 -6.667 30.004 1.00 88.06 101 GLN A N 1
ATOM 789 C CA . GLN A 1 101 ? -29.406 -7.759 29.715 1.00 88.06 101 GLN A CA 1
ATOM 790 C C . GLN A 1 101 ? -28.363 -7.346 28.679 1.00 88.06 101 GLN A C 1
ATOM 792 O O . GLN A 1 101 ? -27.173 -7.488 28.924 1.00 88.06 101 GLN A O 1
ATOM 797 N N . ARG A 1 102 ? -28.787 -6.717 27.576 1.00 88.69 102 ARG A N 1
ATOM 798 C CA . ARG A 1 102 ? -27.854 -6.210 26.562 1.00 88.69 102 ARG A CA 1
ATOM 799 C C . ARG A 1 102 ? -26.857 -5.207 27.139 1.00 88.69 102 ARG A C 1
ATOM 801 O O . ARG A 1 102 ? -25.684 -5.246 26.785 1.00 88.69 102 ARG A O 1
ATOM 808 N N . TRP A 1 103 ? -27.300 -4.303 28.013 1.00 89.56 103 TRP A N 1
ATOM 809 C CA . TRP A 1 103 ? -26.382 -3.356 28.645 1.00 89.56 103 TRP A CA 1
ATOM 810 C C . TRP A 1 103 ? -25.407 -4.030 29.604 1.00 89.56 103 TRP A C 1
ATOM 812 O O . TRP A 1 103 ? -24.250 -3.619 29.636 1.00 89.56 103 TRP A O 1
ATOM 822 N N . LEU A 1 104 ? -25.866 -5.019 30.374 1.00 86.56 104 LEU A N 1
ATOM 823 C CA . LEU A 1 104 ? -25.021 -5.787 31.286 1.00 86.56 104 LEU A CA 1
ATOM 824 C C . LEU A 1 104 ? -23.978 -6.593 30.513 1.00 86.56 104 LEU A C 1
ATOM 826 O O . LEU A 1 104 ? -22.803 -6.517 30.857 1.00 86.56 104 LEU A O 1
ATOM 830 N N . ASP A 1 105 ? -24.377 -7.258 29.427 1.00 85.44 105 ASP A N 1
ATOM 831 C CA . ASP A 1 105 ? -23.477 -7.998 28.540 1.00 85.44 105 ASP A CA 1
ATOM 832 C C . ASP A 1 105 ? -22.414 -7.069 27.925 1.00 85.44 105 ASP A C 1
ATOM 834 O O . ASP A 1 105 ? -21.216 -7.338 28.013 1.00 85.44 105 ASP A O 1
ATOM 838 N N . GLU A 1 106 ? -22.829 -5.928 27.359 1.00 86.88 106 GLU A N 1
ATOM 839 C CA . GLU A 1 106 ? -21.909 -4.934 26.786 1.00 86.88 106 GLU A CA 1
ATOM 840 C C . GLU A 1 106 ? -20.932 -4.371 27.828 1.00 86.88 106 GLU A C 1
ATOM 842 O O . GLU A 1 106 ? -19.754 -4.145 27.537 1.00 86.88 106 GLU A O 1
ATOM 847 N N . ASP A 1 107 ? -21.411 -4.105 29.043 1.00 87.06 107 ASP A N 1
ATOM 848 C CA . ASP A 1 107 ? -20.583 -3.558 30.110 1.00 87.06 107 ASP A CA 1
ATOM 849 C C . ASP A 1 107 ? -19.632 -4.612 30.694 1.00 87.06 107 ASP A C 1
ATOM 851 O O . ASP A 1 107 ? -18.463 -4.313 30.952 1.00 87.06 107 ASP A O 1
ATOM 855 N N . HIS A 1 108 ? -20.081 -5.861 30.819 1.00 85.62 108 HIS A N 1
ATOM 856 C CA . HIS A 1 108 ? -19.240 -6.999 31.174 1.00 85.62 108 HIS A CA 1
ATOM 857 C C . HIS A 1 108 ? -18.114 -7.190 30.146 1.00 85.62 108 HIS A C 1
ATOM 859 O O . HIS A 1 108 ? -16.937 -7.235 30.521 1.00 85.62 108 HIS A O 1
ATOM 865 N N . ASP A 1 109 ? -18.446 -7.210 28.853 1.00 89.81 109 ASP A N 1
ATOM 866 C CA . ASP A 1 109 ? -17.471 -7.323 27.765 1.00 89.81 109 ASP A CA 1
ATOM 867 C C . ASP A 1 109 ? -16.449 -6.180 27.797 1.00 89.81 109 ASP A C 1
ATOM 869 O O . ASP A 1 109 ? -15.241 -6.412 27.657 1.00 89.81 109 ASP A O 1
ATOM 873 N N . PHE A 1 110 ? -16.906 -4.948 28.047 1.00 90.75 110 PHE A N 1
ATOM 874 C CA . PHE A 1 110 ? -16.032 -3.788 28.205 1.00 90.75 110 PHE A CA 1
ATOM 875 C C . PHE A 1 110 ? -15.073 -3.950 29.390 1.00 90.75 110 PHE A C 1
ATOM 877 O O . PHE A 1 110 ? -13.863 -3.752 29.238 1.00 90.75 110 PHE A O 1
ATOM 884 N N . ARG A 1 111 ? -15.573 -4.348 30.568 1.00 87.12 111 ARG A N 1
ATOM 885 C CA . ARG A 1 111 ? -14.745 -4.548 31.770 1.00 87.12 111 ARG A CA 1
ATOM 886 C C . ARG A 1 111 ? -13.719 -5.661 31.564 1.00 87.12 111 ARG A C 1
ATOM 888 O O . ARG A 1 111 ? -12.542 -5.466 31.883 1.00 87.12 111 ARG A O 1
ATOM 895 N N . MET A 1 112 ? -14.128 -6.788 30.982 1.00 87.88 112 MET A N 1
ATOM 896 C CA . MET A 1 112 ? -13.241 -7.918 30.691 1.00 87.88 112 MET A CA 1
ATOM 897 C C . MET A 1 112 ? -12.166 -7.535 29.666 1.00 87.88 112 MET A C 1
ATOM 899 O O . MET A 1 112 ? -10.986 -7.872 29.817 1.00 87.88 112 MET A O 1
ATOM 903 N N . TRP A 1 113 ? -12.537 -6.793 28.622 1.00 93.94 113 TRP A N 1
ATOM 904 C CA . TRP A 1 113 ? -11.580 -6.247 27.663 1.00 93.94 113 TRP A CA 1
ATOM 905 C C . TRP A 1 113 ? -10.597 -5.270 28.326 1.00 93.94 113 TRP A C 1
ATOM 907 O O . TRP A 1 113 ? -9.389 -5.397 28.110 1.00 93.94 113 TRP A O 1
ATOM 917 N N . ARG A 1 114 ? -11.066 -4.351 29.181 1.00 92.81 114 ARG A N 1
ATOM 918 C CA . ARG A 1 114 ? -10.210 -3.379 29.884 1.00 92.81 114 ARG A CA 1
ATOM 919 C C . ARG A 1 114 ? -9.230 -4.069 30.838 1.00 92.81 114 ARG A C 1
ATOM 921 O O . ARG A 1 114 ? -8.053 -3.705 30.905 1.00 92.81 114 ARG A O 1
ATOM 928 N N . HIS A 1 115 ? -9.670 -5.137 31.503 1.00 89.88 115 HIS A N 1
ATOM 929 C CA . HIS A 1 115 ? -8.786 -5.992 32.293 1.00 89.88 115 HIS A CA 1
ATOM 930 C C . HIS A 1 115 ? -7.665 -6.601 31.430 1.00 89.88 115 HIS A C 1
ATOM 932 O O . HIS A 1 115 ? -6.487 -6.467 31.762 1.00 89.88 115 HIS A O 1
ATOM 938 N N . ARG A 1 116 ? -7.992 -7.168 30.258 1.00 91.50 116 ARG A N 1
ATOM 939 C CA . ARG A 1 116 ? -6.981 -7.682 29.309 1.00 91.50 116 ARG A CA 1
ATOM 940 C C . ARG A 1 116 ? -6.051 -6.582 28.777 1.00 91.50 116 ARG A C 1
ATOM 942 O O . ARG A 1 116 ? -4.853 -6.818 28.617 1.00 91.50 116 ARG A O 1
ATOM 949 N N . LEU A 1 117 ? -6.576 -5.381 28.520 1.00 92.94 117 LEU A N 1
ATOM 950 C CA . LEU A 1 117 ? -5.809 -4.222 28.047 1.00 92.94 117 LEU A CA 1
ATOM 951 C C . LEU A 1 117 ? -4.724 -3.806 29.050 1.00 92.94 117 LEU A C 1
ATOM 953 O O . LEU A 1 117 ? -3.623 -3.419 28.651 1.00 92.94 117 LEU A O 1
ATOM 957 N N . THR A 1 118 ? -5.027 -3.936 30.342 1.00 91.50 118 THR A N 1
ATOM 958 C CA . THR A 1 118 ? -4.169 -3.505 31.451 1.00 91.50 118 THR A CA 1
ATOM 959 C C . THR A 1 118 ? -2.787 -4.160 31.398 1.00 91.50 118 THR A C 1
ATOM 961 O O . THR A 1 118 ? -1.778 -3.473 31.555 1.00 91.50 118 THR A O 1
ATOM 964 N N . ALA A 1 119 ? -2.71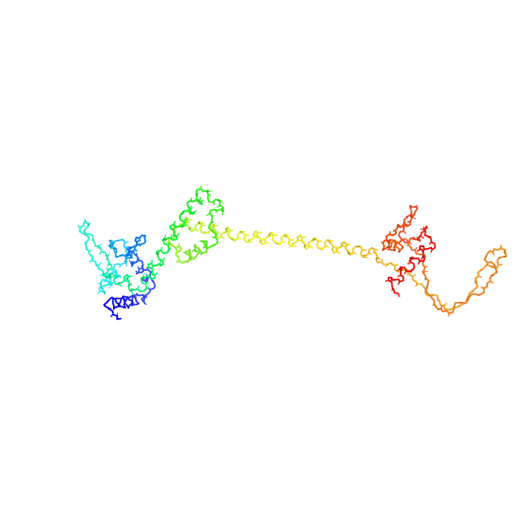0 -5.458 31.088 1.00 89.25 119 ALA A N 1
ATOM 965 C CA . ALA A 1 119 ? -1.435 -6.173 30.992 1.00 89.25 119 ALA A CA 1
ATOM 966 C C . ALA A 1 119 ? -0.514 -5.586 29.902 1.00 89.25 119 ALA A C 1
ATOM 968 O O . ALA A 1 119 ? 0.671 -5.343 30.139 1.00 89.25 119 ALA A O 1
ATOM 969 N N . GLY A 1 120 ? -1.065 -5.301 28.716 1.00 90.31 120 GLY A N 1
ATOM 970 C CA . GLY A 1 120 ? -0.313 -4.689 27.616 1.00 90.31 120 GLY A CA 1
ATOM 971 C C . GLY A 1 120 ? 0.086 -3.240 27.906 1.00 90.31 120 GLY A C 1
ATOM 972 O O . GLY A 1 120 ? 1.215 -2.835 27.622 1.00 90.31 120 GLY A O 1
ATOM 973 N N . LEU A 1 121 ? -0.814 -2.476 28.531 1.00 94.12 121 LEU A N 1
ATOM 974 C CA . LEU A 1 121 ? -0.564 -1.095 28.939 1.00 94.12 121 LEU A CA 1
ATOM 975 C C . LEU A 1 121 ? 0.581 -0.995 29.958 1.00 94.12 121 LEU A C 1
ATOM 977 O O . LEU A 1 121 ? 1.454 -0.130 29.822 1.00 94.12 121 LEU A O 1
ATOM 981 N N . MET A 1 122 ? 0.600 -1.879 30.958 1.00 92.06 122 MET A N 1
ATOM 982 C CA . MET A 1 122 ? 1.654 -1.925 31.974 1.00 92.06 122 MET A CA 1
ATOM 983 C C . MET A 1 122 ? 3.021 -2.194 31.343 1.00 92.06 122 MET A C 1
ATOM 985 O O . MET A 1 122 ? 3.983 -1.480 31.621 1.00 92.06 122 MET A O 1
ATOM 989 N N . GLU A 1 123 ? 3.104 -3.167 30.439 1.00 91.75 123 GLU A N 1
ATOM 990 C CA . GLU A 1 123 ? 4.354 -3.535 29.773 1.00 91.75 123 GLU A CA 1
ATOM 991 C C . GLU A 1 123 ? 4.858 -2.433 28.815 1.00 91.75 123 GLU A C 1
ATOM 993 O O . GLU A 1 123 ? 6.045 -2.085 28.800 1.00 91.75 123 GLU A O 1
ATOM 998 N N . TRP A 1 124 ? 3.958 -1.794 28.064 1.00 94.12 124 TRP A N 1
ATOM 999 C CA . TRP A 1 124 ? 4.300 -0.631 27.237 1.00 94.12 124 TRP A CA 1
ATOM 1000 C C . TRP A 1 124 ? 4.786 0.560 28.073 1.00 94.12 124 TRP A C 1
ATOM 1002 O O . TRP A 1 124 ? 5.739 1.250 27.701 1.00 94.12 124 TRP A O 1
ATOM 1012 N N . THR A 1 125 ? 4.181 0.780 29.238 1.00 92.31 125 THR A N 1
ATOM 1013 C CA . T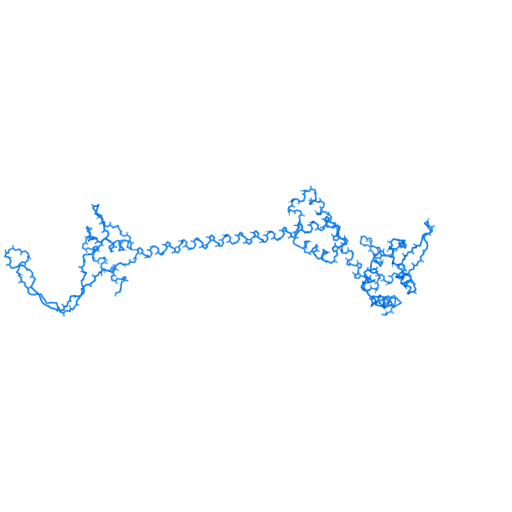HR A 1 125 ? 4.608 1.835 30.164 1.00 92.31 125 THR A CA 1
ATOM 1014 C C . THR A 1 125 ? 5.969 1.510 30.780 1.00 92.31 125 THR A C 1
ATOM 1016 O O . THR A 1 125 ? 6.846 2.374 30.808 1.00 92.31 125 THR A O 1
ATOM 1019 N N . ARG A 1 126 ? 6.199 0.250 31.173 1.00 92.88 126 ARG A N 1
ATOM 1020 C CA . ARG A 1 126 ? 7.474 -0.241 31.723 1.00 92.88 126 ARG A CA 1
ATOM 1021 C C . ARG A 1 126 ? 8.641 -0.066 30.751 1.00 92.88 126 ARG A C 1
ATOM 1023 O O . ARG A 1 126 ? 9.742 0.276 31.167 1.00 92.88 126 ARG A O 1
ATOM 1030 N N . THR A 1 127 ? 8.399 -0.244 29.454 1.00 91.56 127 THR A N 1
ATOM 1031 C CA . THR A 1 127 ? 9.398 -0.031 28.388 1.00 91.56 127 THR A CA 1
ATOM 1032 C C . THR A 1 127 ? 9.565 1.444 27.985 1.00 91.56 127 THR A C 1
ATOM 1034 O O . THR A 1 127 ? 10.182 1.759 26.964 1.00 91.56 127 THR A O 1
ATOM 1037 N N . GLY A 1 128 ? 9.015 2.381 28.766 1.00 89.12 128 GLY A N 1
ATOM 1038 C CA . GLY A 1 128 ? 9.123 3.817 28.514 1.00 89.12 128 GLY A CA 1
ATOM 1039 C C . GLY A 1 128 ? 8.346 4.280 27.281 1.00 89.12 128 GLY A C 1
ATOM 1040 O O . GLY A 1 128 ? 8.732 5.266 26.654 1.00 89.12 128 GLY A O 1
ATOM 1041 N N . ARG A 1 129 ? 7.278 3.562 26.906 1.00 88.75 129 ARG A N 1
ATOM 1042 C CA . ARG A 1 129 ? 6.388 3.864 25.771 1.00 88.75 129 ARG A CA 1
ATOM 1043 C C . ARG A 1 129 ? 7.054 3.825 24.388 1.00 88.75 129 ARG A C 1
ATOM 1045 O O . ARG A 1 129 ? 6.519 4.383 23.428 1.00 88.75 129 ARG A O 1
ATOM 1052 N N . LYS A 1 130 ? 8.218 3.177 24.263 1.00 80.88 130 LYS A N 1
ATOM 1053 C CA . LYS A 1 130 ? 9.005 3.131 23.013 1.00 80.88 130 LYS A CA 1
ATOM 1054 C C . LYS A 1 130 ? 8.903 1.808 22.267 1.00 80.88 130 LYS A C 1
ATOM 1056 O O . LYS A 1 130 ? 9.025 1.803 21.040 1.00 80.88 130 LYS A O 1
ATOM 1061 N N . ASP A 1 131 ? 8.699 0.703 22.977 1.00 84.88 131 ASP A N 1
ATOM 1062 C CA . ASP A 1 131 ? 8.677 -0.603 22.334 1.00 84.88 131 ASP A CA 1
ATOM 1063 C C . ASP A 1 131 ? 7.409 -0.770 21.487 1.00 84.88 131 ASP A C 1
ATOM 1065 O O . ASP A 1 131 ? 6.282 -0.672 21.965 1.00 84.88 131 ASP A O 1
ATOM 1069 N N . SER A 1 132 ? 7.600 -1.014 20.192 1.00 82.00 132 SER A N 1
ATOM 1070 C CA . SER A 1 132 ? 6.504 -1.288 19.261 1.00 82.00 132 SER A CA 1
ATOM 1071 C C . SER A 1 132 ? 6.031 -2.745 19.324 1.00 82.00 132 SER A C 1
ATOM 1073 O O . SER A 1 132 ? 5.016 -3.076 18.704 1.00 82.00 132 SER A O 1
ATOM 1075 N N . GLY A 1 133 ? 6.775 -3.625 20.003 1.00 84.38 133 GLY A N 1
ATOM 1076 C CA . GLY A 1 133 ? 6.442 -5.029 20.249 1.00 84.38 133 GLY A CA 1
ATOM 1077 C C . GLY A 1 133 ? 5.255 -5.218 21.190 1.00 84.38 133 GLY A C 1
ATOM 1078 O O . GLY A 1 133 ? 4.455 -6.121 20.967 1.00 84.38 133 GLY A O 1
ATOM 1079 N N . THR A 1 134 ? 5.103 -4.320 22.161 1.00 87.44 134 THR A N 1
ATOM 1080 C CA . THR A 1 134 ? 4.067 -4.350 23.209 1.00 87.44 134 THR A CA 1
ATOM 1081 C C . THR A 1 134 ? 2.744 -3.712 22.776 1.00 87.44 134 THR A C 1
ATOM 1083 O O . THR A 1 134 ? 1.716 -3.904 23.420 1.00 87.44 134 THR A O 1
ATOM 1086 N N . LEU A 1 135 ? 2.753 -2.967 21.666 1.00 92.69 135 LEU A N 1
ATOM 1087 C CA . LEU A 1 135 ? 1.568 -2.328 21.094 1.00 92.69 135 LEU A CA 1
ATOM 1088 C C . LEU A 1 135 ? 0.579 -3.356 20.531 1.00 92.69 135 LEU A C 1
ATOM 1090 O O . LEU A 1 135 ? 0.973 -4.363 19.936 1.00 92.69 135 LEU A O 1
ATOM 1094 N N . LEU A 1 136 ? -0.714 -3.039 20.625 1.00 92.00 136 LEU A N 1
ATOM 1095 C CA . LEU A 1 136 ? -1.791 -3.878 20.104 1.00 92.00 136 LEU A CA 1
ATOM 1096 C C . LEU A 1 136 ? -1.698 -4.030 18.578 1.00 92.00 136 LEU A C 1
ATOM 1098 O O . LEU A 1 136 ? -1.364 -3.092 17.846 1.00 92.00 136 LEU A O 1
ATOM 1102 N N . ARG A 1 137 ? -2.036 -5.222 18.073 1.00 91.19 137 ARG A N 1
ATOM 1103 C CA . ARG A 1 137 ? -2.021 -5.563 16.640 1.00 91.19 137 ARG A CA 1
ATOM 1104 C C . ARG A 1 137 ? -3.215 -6.440 16.286 1.00 91.19 137 ARG A C 1
ATOM 1106 O O . ARG A 1 137 ? -3.734 -7.141 17.142 1.00 91.19 137 ARG A O 1
ATOM 1113 N N . GLY A 1 138 ? -3.609 -6.440 15.012 1.00 91.38 138 GLY A N 1
ATOM 1114 C CA . GLY A 1 138 ? -4.662 -7.330 14.507 1.00 91.38 138 GLY A CA 1
ATOM 1115 C C . GLY A 1 138 ? -5.998 -7.140 15.232 1.00 91.38 138 GLY A C 1
ATOM 1116 O O . GLY A 1 138 ? -6.428 -6.003 15.426 1.00 91.38 138 GLY A O 1
ATOM 1117 N N . GLY A 1 139 ? -6.626 -8.252 15.626 1.00 92.19 139 GLY A N 1
ATOM 1118 C CA . GLY A 1 139 ? -7.921 -8.286 16.318 1.00 92.19 139 GLY A CA 1
ATOM 1119 C C . GLY A 1 139 ? -7.983 -7.425 17.588 1.00 92.19 139 GLY A C 1
ATOM 1120 O O . GLY A 1 139 ? -8.837 -6.546 17.637 1.00 92.19 139 GLY A O 1
ATOM 1121 N N . PRO A 1 140 ? -7.053 -7.578 18.553 1.00 92.69 140 PRO A N 1
ATOM 1122 C CA . PRO A 1 140 ? -7.022 -6.752 19.766 1.00 92.69 140 PRO A CA 1
ATOM 1123 C C . PRO A 1 140 ? -6.995 -5.237 19.518 1.00 92.69 140 PRO A C 1
ATOM 1125 O O . PRO A 1 140 ? -7.605 -4.476 20.263 1.00 92.69 140 PRO A O 1
ATOM 1128 N N . LEU A 1 141 ? -6.314 -4.777 18.459 1.00 94.62 141 LEU A N 1
ATOM 1129 C CA . LEU A 1 141 ? -6.314 -3.356 18.093 1.00 94.62 141 LEU A CA 1
ATOM 1130 C C . LEU A 1 141 ? -7.663 -2.916 17.514 1.00 94.62 141 LEU A C 1
ATOM 1132 O O . LEU A 1 141 ? -8.122 -1.827 17.828 1.00 94.62 141 LEU A O 1
ATOM 1136 N N . ALA A 1 142 ? -8.291 -3.745 16.677 1.00 93.75 142 ALA A N 1
ATOM 1137 C CA . ALA A 1 142 ? -9.608 -3.437 16.123 1.00 93.75 142 ALA A CA 1
ATOM 1138 C C . ALA A 1 142 ? -10.688 -3.394 17.218 1.00 93.75 142 ALA A C 1
ATOM 1140 O O . ALA A 1 142 ? -11.557 -2.530 17.191 1.00 93.75 142 ALA A O 1
ATOM 1141 N N . GLU A 1 143 ? -10.611 -4.294 18.199 1.00 93.88 143 GLU A N 1
ATOM 1142 C CA . GLU A 1 143 ? -11.483 -4.292 19.377 1.00 93.88 143 GLU A CA 1
ATOM 1143 C C . GLU A 1 143 ? -11.284 -3.024 20.219 1.00 93.88 143 GLU A C 1
ATOM 1145 O O . GLU A 1 143 ? -12.258 -2.365 20.569 1.00 93.88 143 GLU A O 1
ATOM 1150 N N . ALA A 1 144 ? -10.032 -2.622 20.455 1.00 94.69 144 ALA A N 1
ATOM 1151 C CA . ALA A 1 144 ? -9.719 -1.391 21.174 1.00 94.69 144 ALA A CA 1
ATOM 1152 C C . ALA A 1 144 ? -10.175 -0.116 20.444 1.00 94.69 144 ALA A C 1
ATOM 1154 O O . ALA A 1 144 ? -10.608 0.831 21.092 1.00 94.69 144 ALA A O 1
ATOM 1155 N N . GLU A 1 145 ? -10.097 -0.082 19.109 1.00 94.62 145 GLU A N 1
ATOM 1156 C CA . GLU A 1 145 ? -10.632 1.026 18.304 1.00 94.62 145 GLU A CA 1
ATOM 1157 C C . GLU A 1 145 ? -12.156 1.147 18.470 1.00 94.62 145 GLU A C 1
ATOM 1159 O O . GLU A 1 145 ? -12.647 2.250 18.686 1.00 94.62 145 GLU A O 1
ATOM 1164 N N . ARG A 1 146 ? -12.897 0.027 18.475 1.00 94.44 146 ARG A N 1
ATOM 1165 C CA . ARG A 1 146 ? -14.356 0.043 18.697 1.00 94.44 146 ARG A CA 1
ATOM 1166 C C . ARG A 1 146 ? -14.737 0.600 20.067 1.00 94.44 146 ARG A C 1
ATOM 1168 O O . ARG 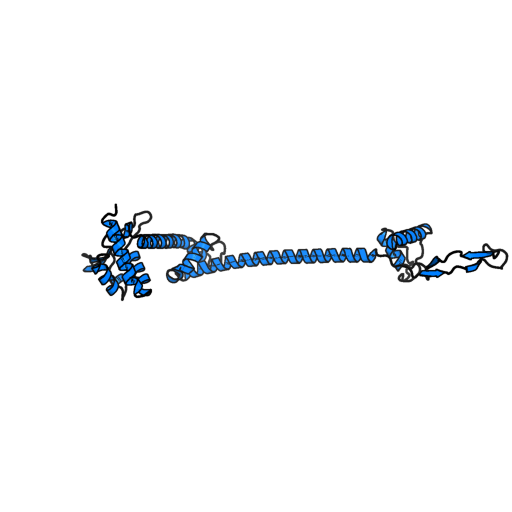A 1 146 ? -15.645 1.420 20.157 1.00 94.44 146 ARG A O 1
ATOM 1175 N N . TRP A 1 147 ? -14.043 0.171 21.122 1.00 93.75 147 TRP A N 1
ATOM 1176 C CA . TRP A 1 147 ? -14.307 0.672 22.472 1.00 93.75 147 TRP A CA 1
ATOM 1177 C C . TRP A 1 147 ? -13.915 2.139 22.642 1.00 93.75 147 TRP A C 1
ATOM 1179 O O . TRP A 1 147 ? -14.616 2.871 23.332 1.00 93.75 147 TRP A O 1
ATOM 1189 N N . LEU A 1 148 ? -12.848 2.590 21.977 1.00 93.38 148 LEU A N 1
ATOM 1190 C CA . LEU A 1 148 ? -12.456 3.998 21.980 1.00 93.38 148 LEU A CA 1
ATOM 1191 C C . LEU A 1 148 ? -13.499 4.895 21.292 1.00 93.38 148 LEU A C 1
ATOM 1193 O O . LEU A 1 148 ? -13.742 5.998 21.773 1.00 93.38 148 LEU A O 1
ATOM 1197 N N . ASP A 1 149 ? -14.110 4.429 20.200 1.00 92.12 149 ASP A N 1
ATOM 1198 C CA . ASP A 1 149 ? -15.129 5.188 19.464 1.00 92.12 149 ASP A CA 1
ATOM 1199 C C . ASP A 1 149 ? -16.475 5.239 20.212 1.00 92.12 149 ASP A C 1
ATOM 1201 O O . ASP A 1 149 ? -17.153 6.262 20.174 1.00 92.12 149 ASP A O 1
ATOM 1205 N N . GLY A 1 150 ? -16.865 4.153 20.893 1.00 87.00 150 GLY A N 1
ATOM 1206 C CA . GLY A 1 150 ? -18.156 4.061 21.591 1.00 87.00 150 GLY A CA 1
ATOM 1207 C C . GLY A 1 150 ? -18.147 4.513 23.056 1.00 87.00 150 GLY A C 1
ATOM 1208 O O . GLY A 1 150 ? -19.135 5.060 23.528 1.00 87.00 150 GLY A O 1
ATOM 1209 N N . ARG A 1 151 ? -17.050 4.276 23.786 1.00 87.62 151 ARG A N 1
ATOM 1210 C CA . ARG A 1 151 ? -16.919 4.529 25.237 1.00 87.62 151 ARG A CA 1
ATOM 1211 C C . ARG A 1 151 ? -15.593 5.208 25.589 1.00 87.62 151 ARG A C 1
ATOM 1213 O O . ARG A 1 151 ? -14.979 4.931 26.617 1.00 87.62 151 ARG A O 1
ATOM 1220 N N . GLY A 1 152 ? -15.130 6.104 24.718 1.00 85.56 152 GLY A N 1
ATOM 1221 C CA . GLY A 1 152 ? -13.866 6.826 24.889 1.00 85.56 152 GLY A CA 1
ATOM 1222 C C . GLY A 1 152 ? -13.762 7.632 26.188 1.00 85.56 152 GLY A C 1
ATOM 1223 O O . GLY A 1 152 ? -12.661 7.805 26.704 1.00 85.56 152 GLY A O 1
ATOM 1224 N N . GLU A 1 153 ? -14.890 8.098 26.725 1.00 85.50 153 GLU A N 1
ATOM 1225 C CA . GLU A 1 153 ? -14.955 8.878 27.970 1.00 85.50 153 GLU A CA 1
ATOM 1226 C C . GLU A 1 153 ? -14.737 8.025 29.229 1.00 85.50 153 GLU A C 1
ATOM 1228 O O . GLU A 1 153 ? -14.245 8.532 30.235 1.00 85.50 153 GLU A O 1
ATOM 1233 N N . ASP A 1 154 ? -15.019 6.720 29.156 1.00 87.00 154 ASP A N 1
ATOM 1234 C CA . ASP A 1 154 ? -14.839 5.770 30.263 1.00 87.00 154 ASP A CA 1
ATOM 1235 C C . ASP A 1 154 ? -13.404 5.211 30.349 1.00 87.00 154 ASP A C 1
ATOM 1237 O O . ASP A 1 154 ? -13.086 4.380 31.211 1.00 87.00 154 ASP A O 1
ATOM 1241 N N . LEU A 1 155 ? -12.534 5.639 29.428 1.00 90.00 155 LEU A N 1
ATOM 1242 C CA . LEU A 1 155 ? -11.128 5.262 29.350 1.00 90.00 155 LEU A CA 1
ATOM 1243 C C . LEU A 1 155 ? -10.242 6.340 29.972 1.00 90.00 155 LEU A C 1
ATOM 1245 O O . LEU A 1 155 ? -10.402 7.539 29.750 1.00 90.00 155 LEU A O 1
ATOM 1249 N N . SER A 1 156 ? -9.220 5.901 30.696 1.00 92.50 156 SER A N 1
ATOM 1250 C CA . SER A 1 156 ? -8.166 6.779 31.190 1.00 92.50 156 SER A CA 1
ATOM 1251 C C . SER A 1 156 ? -7.333 7.371 30.046 1.00 92.50 156 SER A C 1
ATOM 1253 O O . SER A 1 156 ? -7.250 6.844 28.927 1.00 92.50 156 SER A O 1
ATOM 1255 N N . SER A 1 157 ? -6.642 8.473 30.341 1.00 91.69 157 SER A N 1
ATOM 1256 C CA . SER A 1 157 ? -5.735 9.131 29.395 1.00 91.69 157 SER A CA 1
ATOM 1257 C C . SER A 1 157 ? -4.607 8.208 28.914 1.00 91.69 157 SER A C 1
ATOM 1259 O O . SER A 1 157 ? -4.209 8.281 27.747 1.00 91.69 157 SER A O 1
ATOM 1261 N N . ASP A 1 158 ? -4.126 7.313 29.779 1.00 91.94 158 ASP A N 1
ATOM 1262 C CA . ASP A 1 158 ? -3.068 6.352 29.468 1.00 91.94 158 ASP A CA 1
ATOM 1263 C C . ASP A 1 158 ? -3.553 5.217 28.559 1.00 91.94 158 ASP A C 1
ATOM 1265 O O . ASP A 1 158 ? -2.861 4.869 27.597 1.00 91.94 158 ASP A O 1
ATOM 1269 N N . GLU A 1 159 ? -4.763 4.696 28.784 1.00 94.50 159 GLU A N 1
ATOM 1270 C CA . GLU A 1 159 ? -5.390 3.718 27.886 1.00 94.50 159 GLU A CA 1
ATOM 1271 C C . GLU A 1 159 ? -5.603 4.324 26.493 1.00 94.50 159 GLU A C 1
ATOM 1273 O O . GLU A 1 159 ? -5.190 3.746 25.482 1.00 94.50 159 GLU A O 1
ATOM 1278 N N . CYS A 1 160 ? -6.137 5.548 26.427 1.00 94.31 160 CYS A N 1
ATOM 1279 C CA . CYS A 1 160 ? -6.286 6.284 25.173 1.00 94.31 160 CYS A CA 1
ATOM 1280 C C . CYS A 1 160 ? -4.940 6.490 24.459 1.00 94.31 160 CYS A C 1
ATOM 1282 O O . CYS A 1 160 ? -4.842 6.335 23.236 1.00 94.31 160 CYS A O 1
ATOM 1284 N N . ALA A 1 161 ? -3.882 6.837 25.200 1.00 93.69 161 ALA A N 1
ATOM 1285 C CA . ALA A 1 161 ? -2.546 7.020 24.642 1.00 93.69 161 ALA A CA 1
ATOM 1286 C C . ALA A 1 161 ? -1.983 5.713 24.061 1.00 93.69 161 ALA A C 1
ATOM 1288 O O . ALA A 1 161 ? -1.415 5.729 22.965 1.00 93.69 161 ALA A O 1
ATOM 1289 N N . PHE A 1 162 ? -2.179 4.587 24.748 1.00 94.88 162 PHE A N 1
ATOM 1290 C CA . PHE A 1 162 ? -1.733 3.269 24.299 1.00 94.88 162 PHE A CA 1
ATOM 1291 C C . PHE A 1 162 ? -2.446 2.809 23.021 1.00 94.88 162 PHE A C 1
ATOM 1293 O O . PHE A 1 162 ? -1.798 2.349 22.069 1.00 94.88 162 PHE A O 1
ATOM 1300 N N . ILE A 1 163 ? -3.764 3.011 22.939 1.00 94.69 163 ILE A N 1
ATOM 1301 C CA . ILE A 1 163 ? -4.545 2.699 21.735 1.00 94.69 163 ILE A CA 1
ATOM 1302 C C . ILE A 1 163 ? -4.068 3.573 20.569 1.00 94.69 163 ILE A C 1
ATOM 1304 O O . ILE A 1 163 ? -3.710 3.054 19.509 1.00 94.69 163 ILE A O 1
ATOM 1308 N N . ARG A 1 164 ? -3.942 4.894 20.766 1.00 93.81 164 ARG A N 1
ATOM 1309 C CA . ARG A 1 164 ? -3.449 5.824 19.729 1.00 93.81 164 ARG A CA 1
ATOM 1310 C C . ARG A 1 164 ? -2.020 5.509 19.270 1.00 93.81 164 ARG A C 1
ATOM 1312 O O . ARG A 1 164 ? -1.708 5.644 18.084 1.00 93.81 164 ARG A O 1
ATOM 1319 N N . ALA A 1 165 ? -1.138 5.077 20.171 1.00 93.75 165 ALA A N 1
ATOM 1320 C CA . ALA A 1 165 ? 0.207 4.633 19.806 1.00 93.75 165 ALA A CA 1
ATOM 1321 C C . ALA A 1 165 ? 0.157 3.379 18.914 1.00 93.75 165 ALA A C 1
ATOM 1323 O O . ALA A 1 165 ? 0.834 3.315 17.880 1.00 93.75 165 ALA A O 1
ATOM 1324 N N . SER A 1 166 ? -0.711 2.426 19.258 1.00 94.25 166 SER A N 1
ATOM 1325 C CA . SER A 1 166 ? -0.932 1.197 18.493 1.00 94.25 166 SER A CA 1
ATOM 1326 C C . SER A 1 166 ? -1.494 1.481 17.090 1.00 94.25 166 SER A C 1
ATOM 1328 O O . SER A 1 166 ? -0.981 0.957 16.093 1.00 94.25 166 SER A O 1
ATOM 1330 N N . THR A 1 167 ? -2.466 2.394 16.960 1.00 93.25 167 THR A N 1
ATOM 1331 C CA . THR A 1 167 ? -3.018 2.790 15.649 1.00 93.25 167 THR A CA 1
ATOM 1332 C C . THR A 1 167 ? -1.985 3.507 14.776 1.00 93.25 167 THR A C 1
ATOM 1334 O O . THR A 1 167 ? -1.875 3.226 13.574 1.00 93.25 167 THR A O 1
ATOM 1337 N N . ARG A 1 168 ? -1.161 4.387 15.362 1.00 90.31 168 ARG A N 1
ATOM 1338 C CA . ARG A 1 168 ? -0.065 5.065 14.651 1.00 90.31 168 ARG A CA 1
ATOM 1339 C C . ARG A 1 168 ? 0.980 4.067 14.148 1.00 90.31 168 ARG A C 1
ATOM 1341 O O . ARG A 1 168 ? 1.430 4.188 13.007 1.00 90.31 168 ARG A O 1
ATOM 1348 N N . SER A 1 169 ? 1.314 3.052 14.945 1.00 90.62 169 SER A N 1
ATOM 1349 C CA . SER A 1 169 ? 2.222 1.971 14.540 1.00 90.62 169 SER A CA 1
ATOM 1350 C C . SER A 1 169 ? 1.676 1.171 13.346 1.00 90.62 169 SER A C 1
ATOM 1352 O O . SER A 1 169 ? 2.398 0.947 12.368 1.00 90.62 169 SER A O 1
ATOM 1354 N N . ARG A 1 170 ? 0.370 0.846 13.335 1.00 89.94 170 ARG A N 1
ATOM 1355 C CA . ARG A 1 170 ? -0.305 0.194 12.192 1.00 89.94 170 ARG A CA 1
ATOM 1356 C C . ARG A 1 170 ? -0.202 1.024 10.908 1.00 89.94 170 ARG A C 1
ATOM 1358 O O . ARG A 1 170 ? 0.148 0.478 9.859 1.00 89.94 170 ARG A O 1
ATOM 1365 N N . LYS A 1 171 ? -0.472 2.336 10.981 1.00 87.94 171 LYS A N 1
ATOM 1366 C CA . LYS A 1 171 ? -0.360 3.253 9.828 1.00 87.94 171 LYS A CA 1
ATOM 1367 C C . LYS A 1 171 ? 1.078 3.342 9.317 1.00 87.94 171 LYS A C 1
ATOM 1369 O O . LYS A 1 171 ? 1.296 3.224 8.113 1.00 87.94 171 LYS A O 1
ATOM 1374 N N . ARG A 1 172 ? 2.056 3.480 10.221 1.00 87.00 172 ARG A N 1
ATOM 1375 C CA . ARG A 1 172 ? 3.483 3.536 9.868 1.00 87.00 172 ARG A CA 1
ATOM 1376 C C . ARG A 1 172 ? 3.933 2.269 9.145 1.00 87.00 172 ARG A C 1
ATOM 1378 O O . ARG A 1 172 ? 4.622 2.371 8.140 1.00 87.00 172 ARG A O 1
ATOM 1385 N N . ARG A 1 173 ? 3.513 1.086 9.602 1.00 84.12 173 ARG A N 1
ATOM 1386 C CA . ARG A 1 173 ? 3.884 -0.186 8.963 1.00 84.12 173 ARG A CA 1
ATOM 1387 C C . ARG A 1 173 ? 3.365 -0.290 7.526 1.00 84.12 173 ARG A C 1
ATOM 1389 O O . ARG A 1 173 ? 4.137 -0.658 6.648 1.00 84.12 173 ARG A O 1
ATOM 1396 N N . LYS A 1 174 ? 2.107 0.097 7.275 1.00 86.62 174 LYS A N 1
ATOM 1397 C CA . LYS A 1 174 ? 1.540 0.140 5.913 1.00 86.62 174 LYS A CA 1
ATOM 1398 C C . LYS A 1 174 ? 2.270 1.145 5.016 1.00 86.62 174 LYS A C 1
ATOM 1400 O O . LYS A 1 174 ? 2.580 0.821 3.876 1.00 86.62 174 LYS A O 1
ATOM 1405 N N . TRP A 1 175 ? 2.597 2.327 5.542 1.00 87.25 175 TRP A N 1
ATOM 1406 C CA . TRP A 1 175 ? 3.372 3.340 4.815 1.00 87.25 175 TRP A CA 1
ATOM 1407 C C . TRP A 1 175 ? 4.778 2.862 4.456 1.00 87.25 175 TRP A C 1
ATOM 1409 O O . TRP A 1 175 ? 5.194 3.008 3.313 1.00 87.25 175 TRP A O 1
ATOM 1419 N N . VAL A 1 176 ? 5.495 2.255 5.406 1.00 90.56 176 VAL A N 1
ATOM 1420 C CA . VAL A 1 176 ? 6.838 1.707 5.163 1.00 90.56 176 VAL A CA 1
ATOM 1421 C C . VAL A 1 176 ? 6.782 0.596 4.115 1.00 90.56 176 VAL A C 1
ATOM 1423 O O . VAL A 1 176 ? 7.590 0.601 3.194 1.00 90.56 176 VAL A O 1
ATOM 1426 N N . GLN A 1 177 ? 5.811 -0.318 4.199 1.00 89.06 177 GLN A N 1
ATOM 1427 C CA . GLN A 1 177 ? 5.627 -1.364 3.187 1.00 89.06 177 GLN A CA 1
ATOM 1428 C C . GLN A 1 177 ? 5.336 -0.782 1.796 1.00 89.06 177 GLN A C 1
ATOM 1430 O O . GLN A 1 177 ? 5.942 -1.217 0.820 1.00 89.06 177 GLN A O 1
ATOM 1435 N N . GLY A 1 178 ? 4.466 0.230 1.709 1.00 91.62 178 GLY A N 1
ATOM 1436 C CA . GLY A 1 178 ? 4.184 0.932 0.455 1.00 91.62 178 GLY A CA 1
ATOM 1437 C C . GLY A 1 178 ? 5.414 1.642 -0.117 1.00 91.62 178 GLY A C 1
ATOM 1438 O O . GLY A 1 178 ? 5.689 1.527 -1.308 1.00 91.62 178 GLY A O 1
ATOM 1439 N N . ALA A 1 179 ? 6.200 2.310 0.731 1.00 94.50 179 ALA A N 1
ATOM 1440 C CA . ALA A 1 179 ? 7.434 2.976 0.323 1.00 94.50 179 ALA A CA 1
ATOM 1441 C C . ALA A 1 179 ? 8.483 1.978 -0.194 1.00 94.50 179 ALA A C 1
ATOM 1443 O O . ALA A 1 179 ? 9.076 2.208 -1.243 1.00 94.50 179 ALA A O 1
ATOM 1444 N N . VAL A 1 180 ? 8.674 0.844 0.491 1.00 95.38 180 VAL A N 1
ATOM 1445 C CA . VAL A 1 180 ? 9.591 -0.219 0.042 1.00 95.38 180 VAL A CA 1
ATOM 1446 C C . VAL A 1 180 ? 9.157 -0.777 -1.314 1.00 95.38 180 VAL A C 1
ATOM 1448 O O . VAL A 1 180 ? 9.986 -0.897 -2.213 1.00 95.38 180 VAL A O 1
ATOM 1451 N N . ALA A 1 181 ? 7.864 -1.062 -1.498 1.00 95.50 181 ALA A N 1
ATOM 1452 C CA . ALA A 1 181 ? 7.341 -1.535 -2.779 1.00 95.50 181 ALA A CA 1
ATOM 1453 C C . ALA A 1 181 ? 7.550 -0.508 -3.909 1.00 95.50 181 ALA A C 1
ATOM 1455 O O . ALA A 1 181 ? 7.961 -0.883 -5.006 1.00 95.50 181 ALA A O 1
ATOM 1456 N N . ALA A 1 182 ? 7.336 0.783 -3.637 1.00 95.69 182 ALA A N 1
ATOM 1457 C CA . ALA A 1 182 ? 7.564 1.855 -4.606 1.00 95.69 182 ALA A CA 1
ATOM 1458 C C . ALA A 1 182 ? 9.045 1.986 -4.998 1.00 95.69 182 ALA A C 1
ATOM 1460 O O . ALA A 1 182 ? 9.353 2.156 -6.176 1.00 95.69 182 ALA A O 1
ATOM 1461 N N . VAL A 1 183 ? 9.966 1.856 -4.037 1.00 97.50 183 VAL A N 1
ATOM 1462 C CA . VAL A 1 183 ? 11.414 1.866 -4.304 1.00 97.50 183 VAL A CA 1
ATOM 1463 C C . VAL A 1 183 ? 11.818 0.665 -5.161 1.00 97.50 183 VAL A C 1
ATOM 1465 O O . VAL A 1 183 ? 12.545 0.839 -6.135 1.00 97.50 183 VAL A O 1
ATOM 1468 N N . ILE A 1 184 ? 11.312 -0.538 -4.864 1.00 97.75 184 ILE A N 1
ATOM 1469 C CA . ILE A 1 184 ? 11.557 -1.736 -5.686 1.00 97.75 184 ILE A CA 1
ATOM 1470 C C . ILE A 1 184 ? 11.036 -1.536 -7.112 1.00 97.75 184 ILE A C 1
ATOM 1472 O O . ILE A 1 184 ? 11.756 -1.806 -8.071 1.00 97.75 184 ILE A O 1
ATOM 1476 N N . PHE A 1 185 ? 9.815 -1.021 -7.264 1.00 98.12 185 PHE A N 1
ATOM 1477 C CA . PHE A 1 185 ? 9.234 -0.740 -8.574 1.00 98.12 185 PHE A CA 1
ATOM 1478 C C . PHE A 1 185 ? 10.059 0.287 -9.361 1.00 98.12 185 PHE A C 1
ATOM 1480 O O . PHE A 1 185 ? 10.354 0.065 -10.533 1.00 98.12 185 PHE A O 1
ATOM 1487 N N . LEU A 1 186 ? 10.492 1.374 -8.714 1.00 98.19 186 LEU A N 1
ATOM 1488 C CA . LEU A 1 186 ? 11.350 2.382 -9.335 1.00 98.19 186 LEU A CA 1
ATOM 1489 C C . LEU A 1 186 ? 12.694 1.786 -9.775 1.00 98.19 186 LEU A C 1
ATOM 1491 O O . LEU A 1 186 ? 13.134 2.054 -10.889 1.00 98.19 186 LEU A O 1
ATOM 1495 N N . MET A 1 187 ? 13.326 0.951 -8.944 1.00 97.94 187 MET A N 1
ATOM 1496 C CA . MET A 1 187 ? 14.575 0.270 -9.308 1.00 97.94 187 MET A CA 1
ATOM 1497 C C . MET A 1 187 ? 14.394 -0.646 -10.522 1.00 97.94 187 MET A C 1
ATOM 1499 O O . MET A 1 187 ? 15.217 -0.610 -11.433 1.00 97.94 187 MET A O 1
ATOM 1503 N N . LEU A 1 188 ? 13.309 -1.424 -10.576 1.00 98.38 188 LEU A N 1
ATOM 1504 C CA . LEU A 1 188 ? 12.997 -2.276 -11.728 1.00 98.38 188 LEU A CA 1
ATOM 1505 C C . LEU A 1 188 ? 12.723 -1.453 -12.991 1.00 98.38 188 LEU A C 1
ATOM 1507 O O . LEU A 1 188 ? 13.202 -1.814 -14.062 1.00 98.38 188 LEU A O 1
ATOM 1511 N N . ALA A 1 189 ? 12.002 -0.337 -12.873 1.00 97.62 189 ALA A N 1
ATOM 1512 C CA . ALA A 1 189 ? 11.737 0.560 -13.994 1.00 9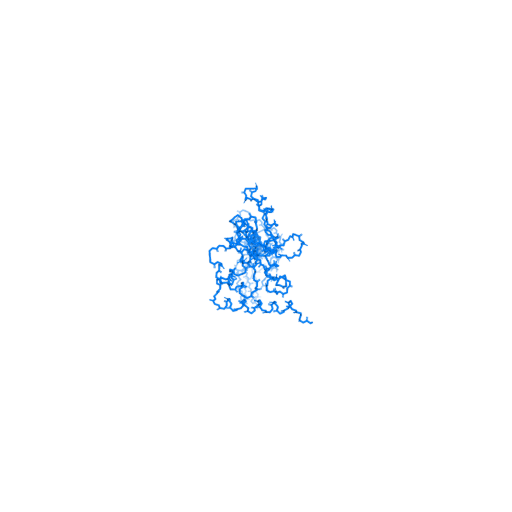7.62 189 ALA A CA 1
ATOM 1513 C C . ALA A 1 189 ? 13.027 1.205 -14.523 1.00 97.62 189 ALA A C 1
ATOM 1515 O O . ALA A 1 189 ? 13.239 1.246 -15.732 1.00 97.62 189 ALA A O 1
ATOM 1516 N N . LEU A 1 190 ? 13.917 1.655 -13.632 1.00 98.06 190 LEU A N 1
ATOM 1517 C CA . LEU A 1 190 ? 15.231 2.183 -14.005 1.00 98.06 190 LEU A CA 1
ATOM 1518 C C . LEU A 1 190 ? 16.108 1.111 -14.657 1.00 98.06 190 LEU A C 1
ATOM 1520 O O . LEU A 1 190 ? 16.745 1.384 -15.671 1.00 98.06 190 LEU A O 1
ATOM 1524 N N . PHE A 1 191 ? 16.109 -0.111 -14.122 1.00 97.25 191 PHE A N 1
ATOM 1525 C CA . PHE A 1 191 ? 16.835 -1.237 -14.706 1.00 97.25 191 PHE A CA 1
ATOM 1526 C C . PHE A 1 191 ? 16.301 -1.601 -16.098 1.00 97.25 191 PHE A C 1
ATOM 1528 O O . PHE A 1 191 ? 17.079 -1.763 -17.034 1.00 97.25 191 PHE A O 1
ATOM 1535 N N . ALA A 1 192 ? 14.978 -1.659 -16.267 1.00 96.38 192 ALA A N 1
ATOM 1536 C CA . ALA A 1 192 ? 14.345 -1.904 -17.558 1.00 96.38 192 ALA A CA 1
ATOM 1537 C C . ALA A 1 192 ? 14.631 -0.777 -18.564 1.00 96.38 192 ALA A C 1
ATOM 1539 O O . ALA A 1 192 ? 14.935 -1.051 -19.723 1.00 96.38 192 ALA A O 1
ATOM 1540 N N . ALA A 1 193 ? 14.595 0.485 -18.127 1.00 95.25 193 ALA A N 1
ATOM 1541 C CA . ALA A 1 193 ? 14.956 1.628 -18.962 1.00 95.25 193 ALA A CA 1
ATOM 1542 C C . ALA A 1 193 ? 16.434 1.582 -19.378 1.00 95.25 193 ALA A C 1
ATOM 1544 O O . ALA A 1 193 ? 16.758 1.864 -20.530 1.00 95.25 193 ALA A O 1
ATOM 1545 N N . TRP A 1 194 ? 17.328 1.191 -18.467 1.00 93.38 194 TRP A N 1
ATOM 1546 C CA . TRP A 1 194 ? 18.742 0.983 -18.770 1.00 93.38 194 TRP A CA 1
ATOM 1547 C C . TRP A 1 194 ? 18.939 -0.126 -19.817 1.00 93.38 194 TRP A C 1
ATOM 1549 O O . TRP A 1 194 ? 19.596 0.107 -20.829 1.00 93.38 194 TRP A O 1
ATOM 1559 N N . GLN A 1 195 ? 18.284 -1.279 -19.644 1.00 93.38 195 GLN A N 1
ATOM 1560 C CA . GLN A 1 195 ? 18.298 -2.388 -20.609 1.00 93.38 195 GLN A CA 1
ATOM 1561 C C . GLN A 1 195 ? 17.767 -1.981 -21.990 1.00 93.38 195 GLN A C 1
ATOM 1563 O O . GLN A 1 195 ? 18.361 -2.312 -23.014 1.00 93.38 195 GLN A O 1
ATOM 1568 N N . TYR A 1 196 ? 16.661 -1.237 -22.027 1.00 90.88 196 TYR A N 1
ATOM 1569 C CA . TYR A 1 196 ? 16.072 -0.757 -23.273 1.00 90.88 196 TYR A CA 1
ATOM 1570 C C . TYR A 1 196 ? 17.031 0.167 -24.039 1.00 90.88 196 TYR A C 1
ATOM 1572 O O . TYR A 1 196 ? 17.192 0.017 -25.250 1.00 90.88 196 TYR A O 1
ATOM 1580 N N . ARG A 1 197 ? 17.717 1.079 -23.335 1.00 90.31 197 ARG A N 1
ATOM 1581 C CA . ARG A 1 197 ? 18.714 1.971 -23.948 1.00 90.31 197 ARG A CA 1
ATOM 1582 C C . ARG A 1 197 ? 19.904 1.205 -24.515 1.00 90.31 197 ARG A C 1
ATOM 1584 O O . ARG A 1 197 ? 20.348 1.543 -25.607 1.00 90.31 197 ARG A O 1
ATOM 1591 N N . GLU A 1 198 ? 20.388 0.176 -23.822 1.00 90.56 198 GLU A N 1
ATOM 1592 C CA . GLU A 1 198 ? 21.500 -0.647 -24.312 1.00 90.56 198 GLU A CA 1
ATOM 1593 C C . GLU A 1 198 ? 21.129 -1.348 -25.628 1.00 90.56 198 GLU A C 1
ATOM 1595 O O . GLU A 1 198 ? 21.851 -1.253 -26.618 1.00 90.56 198 GLU A O 1
ATOM 1600 N N . LEU A 1 199 ? 19.938 -1.956 -25.687 1.00 87.19 199 LEU A N 1
ATOM 1601 C CA . LEU A 1 199 ? 19.427 -2.591 -26.905 1.00 87.19 199 LEU A CA 1
ATOM 1602 C C . LEU A 1 199 ? 19.235 -1.599 -28.059 1.00 87.19 199 LEU A C 1
ATOM 1604 O O . LEU A 1 199 ? 19.472 -1.951 -29.216 1.00 87.19 199 LEU A O 1
ATOM 1608 N N . GLU A 1 200 ? 18.790 -0.372 -27.778 1.00 88.31 200 GLU A N 1
ATOM 1609 C CA . GLU A 1 200 ? 18.693 0.672 -28.802 1.00 88.31 200 GLU A CA 1
ATOM 1610 C C . GLU A 1 200 ? 20.063 1.101 -29.324 1.00 88.31 200 GLU A C 1
ATOM 1612 O O . GLU A 1 200 ? 20.212 1.252 -30.537 1.00 88.31 200 GLU A O 1
ATOM 1617 N N . VAL A 1 201 ? 21.061 1.260 -28.451 1.00 86.12 201 VAL A N 1
ATOM 1618 C CA . VAL A 1 201 ? 22.438 1.583 -28.854 1.00 86.12 201 VAL A CA 1
ATOM 1619 C C . VAL A 1 201 ? 23.019 0.461 -29.714 1.00 86.12 201 VAL A C 1
ATOM 1621 O O . VAL A 1 201 ? 23.556 0.736 -30.786 1.00 86.12 201 VAL A O 1
ATOM 1624 N N . GLU A 1 202 ? 22.848 -0.795 -29.306 1.00 85.00 202 GLU A N 1
ATOM 1625 C CA . GLU A 1 202 ? 23.266 -1.977 -30.069 1.00 85.00 202 GLU A CA 1
ATOM 1626 C C . GLU A 1 202 ? 22.608 -2.042 -31.454 1.00 85.00 202 GLU A C 1
ATOM 1628 O O . GLU A 1 202 ? 23.268 -2.169 -32.492 1.00 85.00 202 GLU A O 1
ATOM 1633 N N . ARG A 1 203 ? 21.284 -1.856 -31.505 1.00 84.44 203 ARG A N 1
ATOM 1634 C CA . ARG A 1 203 ? 20.549 -1.788 -32.774 1.00 84.44 203 ARG A CA 1
ATOM 1635 C C . ARG A 1 203 ? 21.037 -0.634 -33.634 1.00 84.44 203 ARG A C 1
ATOM 1637 O O . ARG A 1 203 ? 21.271 -0.838 -34.821 1.00 84.44 203 ARG A O 1
ATOM 1644 N N . ALA A 1 204 ? 21.213 0.553 -33.061 1.00 86.31 204 ALA A N 1
ATOM 1645 C CA . ALA A 1 204 ? 21.693 1.723 -33.782 1.00 86.31 204 ALA A CA 1
ATOM 1646 C C . ALA A 1 204 ? 23.106 1.516 -34.335 1.00 86.31 204 ALA A C 1
ATOM 1648 O O . ALA A 1 204 ? 23.384 1.990 -35.435 1.00 86.31 204 ALA A O 1
ATOM 1649 N N . LYS A 1 205 ? 23.978 0.788 -33.623 1.00 84.81 205 LYS A N 1
ATOM 1650 C CA . LYS A 1 205 ? 25.315 0.405 -34.094 1.00 84.81 205 LYS A CA 1
ATOM 1651 C C . LYS A 1 205 ? 25.268 -0.534 -35.298 1.00 84.81 205 LYS A C 1
ATOM 1653 O O . LYS A 1 205 ? 26.006 -0.302 -36.246 1.00 84.81 205 LYS A O 1
ATOM 1658 N N . SER A 1 206 ? 24.355 -1.504 -35.302 1.00 84.31 206 SER A N 1
ATOM 1659 C CA . SER A 1 206 ? 24.196 -2.489 -36.390 1.00 84.31 206 SER A CA 1
ATOM 1660 C C . SER A 1 206 ? 23.365 -2.029 -37.601 1.00 84.31 206 SER A C 1
ATOM 1662 O O . SER A 1 206 ? 23.309 -2.740 -38.606 1.00 84.31 206 SER A O 1
ATOM 1664 N N . ARG A 1 207 ? 22.684 -0.874 -37.528 1.00 92.06 207 ARG A N 1
ATOM 1665 C CA . ARG A 1 207 ? 21.915 -0.332 -38.663 1.00 92.06 207 ARG A CA 1
ATOM 1666 C C . ARG A 1 207 ? 22.860 0.059 -39.808 1.00 92.06 207 ARG A C 1
ATOM 1668 O O . ARG A 1 207 ? 23.849 0.743 -39.536 1.00 92.06 207 ARG A O 1
ATOM 1675 N N . PRO A 1 208 ? 22.565 -0.336 -41.061 1.00 93.44 208 PRO A N 1
ATOM 1676 C CA . PRO A 1 208 ? 23.391 0.043 -42.199 1.00 93.44 208 PRO A CA 1
ATOM 1677 C C . PRO A 1 208 ? 23.343 1.556 -42.424 1.00 93.44 208 PRO A C 1
ATOM 1679 O O . PRO A 1 208 ? 22.325 2.206 -42.179 1.00 93.44 208 PRO A O 1
ATOM 1682 N N . ILE A 1 209 ? 24.456 2.100 -42.905 1.00 94.06 209 ILE A N 1
ATOM 1683 C CA . ILE A 1 209 ? 24.493 3.411 -43.547 1.00 94.06 209 ILE A CA 1
ATOM 1684 C C . ILE A 1 209 ? 24.479 3.116 -45.044 1.00 94.06 209 ILE A C 1
ATOM 1686 O O . ILE A 1 209 ? 25.370 2.431 -45.539 1.00 94.06 209 ILE A O 1
ATOM 1690 N N . GLU A 1 210 ? 23.433 3.556 -45.737 1.00 93.25 210 GLU A N 1
ATOM 1691 C CA . GLU A 1 210 ? 23.306 3.349 -47.178 1.00 93.25 210 GLU A CA 1
ATOM 1692 C C . GLU A 1 210 ? 24.223 4.328 -47.922 1.00 93.25 210 GLU A C 1
ATOM 1694 O O . GLU A 1 210 ? 24.080 5.542 -47.723 1.00 93.25 210 GLU A O 1
ATOM 1699 N N . PRO A 1 211 ? 25.141 3.838 -48.776 1.00 94.19 211 PRO A N 1
ATOM 1700 C CA . PRO A 1 211 ? 25.972 4.709 -49.590 1.00 94.19 211 PRO A CA 1
ATOM 1701 C C . PRO A 1 211 ? 25.117 5.585 -50.499 1.00 94.19 211 PRO A C 1
ATOM 1703 O O . PRO A 1 211 ? 24.076 5.164 -51.009 1.00 94.19 211 PRO A O 1
ATOM 1706 N N . GLU A 1 212 ? 25.573 6.807 -50.759 1.00 94.94 212 GLU A N 1
ATOM 1707 C CA . GLU A 1 212 ? 24.918 7.650 -51.753 1.00 94.94 212 GLU A CA 1
ATOM 1708 C C . GLU A 1 212 ? 25.075 7.017 -53.140 1.00 94.94 212 GLU A C 1
ATOM 1710 O O . GLU A 1 212 ? 26.192 6.830 -53.622 1.00 94.94 212 GLU A O 1
ATOM 1715 N N . MET A 1 213 ? 23.960 6.711 -53.801 1.00 95.69 213 MET A N 1
ATOM 1716 C CA . MET A 1 213 ? 23.962 6.044 -55.101 1.00 95.69 213 MET A CA 1
ATOM 1717 C C . MET A 1 213 ? 23.648 7.022 -56.236 1.00 95.69 213 MET A C 1
ATOM 1719 O O . MET A 1 213 ? 22.689 7.792 -56.166 1.00 95.69 213 MET A O 1
ATOM 1723 N N . VAL A 1 214 ? 24.403 6.943 -57.335 1.00 97.50 214 VAL A N 1
ATOM 1724 C CA . VAL A 1 214 ? 24.150 7.704 -58.569 1.00 97.50 214 VAL A CA 1
ATOM 1725 C C . VAL A 1 214 ? 23.676 6.764 -59.668 1.00 97.50 214 VAL A C 1
ATOM 1727 O O . VAL A 1 214 ? 24.268 5.715 -59.914 1.00 97.50 214 VAL A O 1
ATOM 1730 N N . ILE A 1 215 ? 22.607 7.155 -60.363 1.00 97.75 215 ILE A N 1
ATOM 1731 C CA . ILE A 1 215 ? 22.059 6.383 -61.480 1.00 97.75 215 ILE A CA 1
ATOM 1732 C C . ILE A 1 215 ? 22.864 6.662 -62.749 1.00 97.75 215 ILE A C 1
ATOM 1734 O O . ILE A 1 215 ? 22.843 7.771 -63.287 1.00 97.75 215 ILE A O 1
ATOM 1738 N N . ILE A 1 216 ? 23.476 5.615 -63.291 1.00 97.44 216 ILE A N 1
ATOM 1739 C CA . ILE A 1 216 ? 24.072 5.610 -64.623 1.00 97.44 216 ILE A CA 1
ATOM 1740 C C . ILE A 1 216 ? 22.995 5.205 -65.628 1.00 97.44 216 ILE A C 1
ATOM 1742 O O . ILE A 1 216 ? 22.384 4.136 -65.537 1.00 97.44 216 ILE A O 1
ATOM 1746 N N . LYS A 1 217 ? 22.715 6.094 -66.583 1.00 97.56 217 LYS A N 1
ATOM 1747 C CA . LYS A 1 217 ? 21.725 5.853 -67.642 1.00 97.56 217 LYS A CA 1
ATOM 1748 C C . LYS A 1 217 ? 22.278 4.870 -68.688 1.00 97.56 217 LYS A C 1
ATOM 1750 O O . LYS A 1 217 ? 23.493 4.769 -68.838 1.00 97.56 217 LYS A O 1
ATOM 1755 N N . PRO A 1 218 ? 21.406 4.172 -69.442 1.00 97.88 218 PRO A N 1
ATOM 1756 C CA . PRO A 1 218 ? 21.837 3.386 -70.590 1.00 97.88 218 PRO A CA 1
ATOM 1757 C C . PRO A 1 218 ? 22.595 4.258 -71.589 1.00 97.88 218 PRO A C 1
ATOM 1759 O O . PRO A 1 218 ? 22.228 5.413 -71.816 1.00 97.88 218 PRO A O 1
ATOM 1762 N N . GLY A 1 219 ? 23.633 3.699 -72.196 1.00 97.12 219 GLY A N 1
ATOM 1763 C CA . GLY A 1 219 ? 24.530 4.443 -73.066 1.00 97.12 219 GLY A CA 1
ATOM 1764 C C . GLY A 1 219 ? 25.677 3.582 -73.566 1.00 97.12 219 GLY A C 1
ATOM 1765 O O . GLY A 1 219 ? 25.686 2.364 -73.384 1.00 97.12 219 GLY A O 1
ATOM 1766 N N . ARG A 1 220 ? 26.644 4.226 -74.208 1.00 97.44 220 ARG A N 1
ATOM 1767 C CA . ARG A 1 220 ? 27.863 3.593 -74.705 1.00 97.44 220 ARG A CA 1
ATOM 1768 C C . ARG A 1 220 ? 29.058 4.487 -74.416 1.00 97.44 220 ARG A C 1
ATOM 1770 O O . ARG A 1 220 ? 28.900 5.707 -74.388 1.00 97.44 220 ARG A O 1
ATOM 1777 N N . PHE A 1 221 ? 30.217 3.887 -74.207 1.00 96.19 221 PHE A N 1
ATOM 1778 C CA . PHE A 1 221 ? 31.475 4.602 -74.024 1.00 96.19 221 PHE A CA 1
ATOM 1779 C C . PHE A 1 221 ? 32.645 3.727 -74.480 1.00 96.19 221 PHE A C 1
ATOM 1781 O O . PHE A 1 221 ? 32.496 2.512 -74.614 1.00 96.19 221 PHE A O 1
ATOM 1788 N N . THR A 1 222 ? 33.798 4.343 -74.718 1.00 96.81 222 THR A N 1
ATOM 1789 C CA . THR A 1 222 ? 35.040 3.633 -75.045 1.00 96.81 222 THR A CA 1
ATOM 1790 C C . THR A 1 222 ? 35.802 3.333 -73.757 1.00 96.81 222 THR A C 1
ATOM 1792 O O . THR A 1 222 ? 36.097 4.259 -73.003 1.00 96.81 222 THR A O 1
ATOM 1795 N N . MET A 1 223 ? 36.108 2.060 -73.501 1.00 96.06 223 MET A N 1
ATOM 1796 C CA . MET A 1 223 ? 36.893 1.605 -72.349 1.00 96.06 223 MET A CA 1
ATOM 1797 C C . MET A 1 223 ? 38.299 1.201 -72.794 1.00 96.06 223 MET A C 1
ATOM 1799 O O . MET A 1 223 ? 38.441 0.572 -73.841 1.00 96.06 223 MET A O 1
ATOM 1803 N N . GLY A 1 224 ? 39.310 1.532 -71.990 1.00 93.62 224 GLY A N 1
ATOM 1804 C CA . GLY A 1 224 ? 40.723 1.299 -72.300 1.00 93.62 224 GLY A CA 1
ATOM 1805 C C . GLY A 1 224 ? 41.440 2.549 -72.816 1.00 93.62 224 GLY A C 1
ATOM 1806 O O . GLY A 1 224 ? 40.829 3.605 -72.991 1.00 93.62 224 GLY A O 1
ATOM 1807 N N . SER A 1 225 ? 42.742 2.422 -73.058 1.00 91.31 225 SER A N 1
ATOM 1808 C CA . SER A 1 225 ? 43.620 3.505 -73.505 1.00 91.31 225 SER A CA 1
ATOM 1809 C C . SER A 1 225 ? 44.047 3.299 -74.964 1.00 91.31 225 SER A C 1
ATOM 1811 O O . SER A 1 225 ? 44.326 2.168 -75.367 1.00 91.31 225 SER A O 1
ATOM 1813 N N . PRO A 1 226 ? 44.122 4.365 -75.787 1.00 88.06 226 PRO A N 1
ATOM 1814 C CA . PRO A 1 226 ? 44.687 4.275 -77.132 1.00 88.06 226 PRO A CA 1
ATOM 1815 C C . PRO A 1 226 ? 46.214 4.090 -77.126 1.00 88.06 226 PRO A C 1
ATOM 1817 O O . PRO A 1 226 ? 46.787 3.818 -78.182 1.00 88.06 226 PRO A O 1
ATOM 1820 N N . GLU A 1 227 ? 46.876 4.242 -75.974 1.00 88.25 227 GLU A N 1
ATOM 1821 C CA . GLU A 1 227 ? 48.315 4.021 -75.837 1.00 88.25 227 GLU A CA 1
ATOM 1822 C C . GLU A 1 227 ? 48.656 2.536 -75.980 1.00 88.25 227 GLU A C 1
ATOM 1824 O O . GLU A 1 227 ? 48.072 1.661 -75.343 1.00 88.25 227 GLU A O 1
ATOM 1829 N N . TYR A 1 228 ? 49.602 2.246 -76.868 1.00 81.75 228 TYR A N 1
ATOM 1830 C CA . TYR A 1 228 ? 49.944 0.884 -77.250 1.00 81.75 228 TYR A CA 1
ATOM 1831 C C . TYR A 1 228 ? 50.868 0.227 -76.215 1.00 81.75 228 TYR A C 1
ATOM 1833 O O . TYR A 1 228 ? 51.902 0.795 -75.868 1.00 81.75 228 TYR A O 1
ATOM 1841 N N . GLY A 1 229 ? 50.549 -1.007 -75.803 1.00 77.00 229 GLY A N 1
ATOM 1842 C CA . GLY A 1 229 ? 51.482 -1.883 -75.077 1.00 77.00 229 GLY A CA 1
ATOM 1843 C C . GLY A 1 229 ? 51.205 -2.134 -73.589 1.00 77.00 229 GLY A C 1
ATOM 1844 O O . GLY A 1 229 ? 52.076 -2.691 -72.926 1.00 77.00 229 GLY A O 1
ATOM 1845 N N . GLY A 1 230 ? 50.028 -1.769 -73.067 1.00 84.81 230 GLY A N 1
ATOM 1846 C CA . GLY A 1 230 ? 49.591 -2.107 -71.702 1.00 84.81 230 GLY A CA 1
ATOM 1847 C C . GLY A 1 230 ? 48.302 -2.937 -71.661 1.00 84.81 230 GLY A C 1
ATOM 1848 O O . GLY A 1 230 ? 47.623 -3.080 -72.677 1.00 84.81 230 GLY A O 1
ATOM 1849 N N . ASP A 1 231 ? 47.932 -3.422 -70.469 1.00 88.75 231 ASP A N 1
ATOM 1850 C CA . ASP A 1 231 ? 46.701 -4.205 -70.221 1.00 88.75 231 ASP A CA 1
ATOM 1851 C C . ASP A 1 231 ? 45.401 -3.408 -70.468 1.00 88.75 231 ASP A C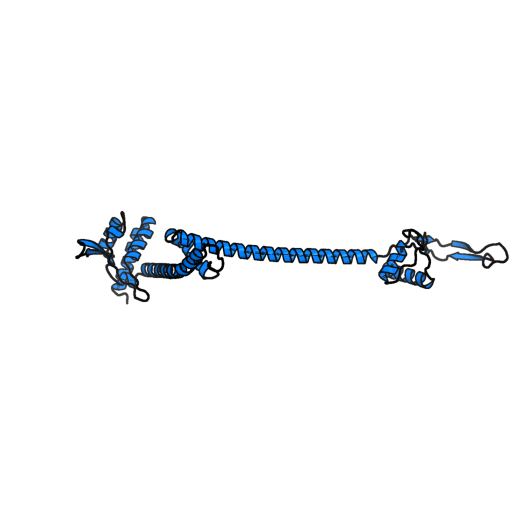 1
ATOM 1853 O O . ASP A 1 231 ? 44.304 -3.962 -70.478 1.00 88.75 231 ASP A O 1
ATOM 1857 N N . GLU A 1 232 ? 45.518 -2.096 -70.687 1.00 91.69 232 GLU A N 1
ATOM 1858 C CA . GLU A 1 232 ? 44.414 -1.193 -71.022 1.00 91.69 232 GLU A CA 1
ATOM 1859 C C . GLU A 1 232 ? 44.170 -1.064 -72.539 1.00 91.69 232 GLU A C 1
ATOM 1861 O O . GLU A 1 232 ? 43.220 -0.394 -72.950 1.00 91.69 232 GLU A O 1
ATOM 1866 N N . TRP A 1 233 ? 45.001 -1.690 -73.380 1.00 89.94 233 TRP A N 1
ATOM 1867 C CA . TRP A 1 233 ? 44.868 -1.705 -74.841 1.00 89.94 233 TRP A CA 1
ATOM 1868 C C . TRP A 1 233 ? 44.259 -3.033 -75.344 1.00 89.94 233 TRP A C 1
ATOM 1870 O O . TRP A 1 233 ? 44.592 -4.091 -74.807 1.00 89.94 233 TRP A O 1
ATOM 1880 N N . PRO A 1 234 ? 43.445 -3.044 -76.423 1.00 92.31 234 PRO A N 1
ATOM 1881 C CA . PRO A 1 234 ? 42.962 -1.904 -77.198 1.00 92.31 234 PRO A CA 1
ATOM 1882 C C . PRO A 1 234 ? 41.690 -1.268 -76.619 1.00 92.31 234 PRO A C 1
ATOM 1884 O O . PRO A 1 234 ? 40.875 -1.948 -75.979 1.00 92.31 234 PRO A O 1
ATOM 1887 N N . PRO A 1 235 ? 41.451 0.020 -76.929 1.00 94.94 235 PRO A N 1
ATOM 1888 C CA . PRO A 1 235 ? 40.198 0.659 -76.585 1.00 94.94 235 PRO A CA 1
ATOM 1889 C C . PRO A 1 235 ? 39.044 -0.004 -77.352 1.00 94.94 235 PRO A C 1
ATOM 1891 O O . PRO A 1 235 ? 39.136 -0.231 -78.560 1.00 94.94 235 PRO A O 1
ATOM 1894 N N . HIS A 1 236 ? 37.945 -0.306 -76.665 1.00 93.94 236 HIS A N 1
ATOM 1895 C CA . HIS A 1 236 ? 36.772 -0.958 -77.255 1.00 93.94 236 HIS A CA 1
ATOM 1896 C C . HIS A 1 236 ? 35.460 -0.351 -76.735 1.00 93.94 236 HIS A C 1
ATOM 1898 O O . HIS A 1 236 ? 35.405 0.214 -75.642 1.00 93.94 236 HIS A O 1
ATOM 1904 N N . GLU A 1 237 ? 34.392 -0.432 -77.536 1.00 96.94 237 GLU A N 1
ATOM 1905 C CA . GLU A 1 237 ? 33.079 0.117 -77.167 1.00 96.94 237 GLU A CA 1
ATOM 1906 C C . GLU A 1 237 ? 32.359 -0.811 -76.176 1.00 96.94 237 GLU A C 1
ATOM 1908 O O . GLU A 1 237 ? 32.139 -1.993 -76.447 1.00 96.94 237 GLU A O 1
ATOM 1913 N N . VAL A 1 238 ? 31.936 -0.251 -75.042 1.00 97.50 238 VAL A N 1
ATOM 1914 C CA . VAL A 1 238 ? 31.117 -0.923 -74.030 1.00 97.50 238 VAL A CA 1
ATOM 1915 C C . VAL A 1 238 ? 29.715 -0.322 -74.036 1.00 97.50 238 VAL A C 1
ATOM 1917 O O . VAL A 1 238 ? 29.539 0.896 -73.972 1.00 97.50 238 VAL A O 1
ATOM 1920 N N . VAL A 1 239 ? 28.696 -1.186 -74.082 1.00 97.12 239 VAL A N 1
ATOM 1921 C CA . VAL A 1 239 ? 27.280 -0.789 -74.115 1.00 97.12 239 VAL A CA 1
ATOM 1922 C C . VAL A 1 239 ? 26.585 -1.125 -72.796 1.00 97.12 239 VAL A C 1
ATOM 1924 O O . VAL A 1 239 ? 26.394 -2.292 -72.447 1.00 97.12 239 VAL A O 1
ATOM 1927 N N . ILE A 1 240 ? 26.106 -0.094 -72.104 1.00 96.75 240 ILE A N 1
ATOM 1928 C CA . ILE A 1 240 ? 25.265 -0.205 -70.911 1.00 96.75 240 ILE A CA 1
ATOM 1929 C C . ILE A 1 240 ? 23.805 -0.311 -71.363 1.00 96.75 240 ILE A C 1
ATOM 1931 O O . ILE A 1 240 ? 23.168 0.680 -71.720 1.00 96.75 240 ILE A O 1
ATOM 1935 N N . LYS A 1 241 ? 23.259 -1.533 -71.358 1.00 96.94 241 LYS A N 1
ATOM 1936 C CA . LYS A 1 241 ? 21.902 -1.821 -71.867 1.00 96.94 241 LYS A CA 1
ATOM 1937 C C . LYS A 1 241 ? 20.774 -1.349 -70.946 1.00 96.94 241 LYS A C 1
ATOM 1939 O O . LYS A 1 241 ? 19.688 -1.028 -71.420 1.00 96.94 241 LYS A O 1
ATOM 1944 N N . LYS A 1 242 ? 20.996 -1.357 -69.631 1.00 97.38 242 LYS A N 1
ATOM 1945 C CA . LYS A 1 242 ? 20.006 -0.982 -68.610 1.00 97.38 242 LYS A CA 1
ATOM 1946 C C . LYS A 1 242 ? 20.626 0.024 -67.657 1.00 97.38 242 LYS A C 1
ATOM 1948 O O . LYS A 1 242 ? 21.824 -0.035 -67.407 1.00 97.38 242 LYS A O 1
ATOM 1953 N N . ARG A 1 243 ? 19.799 0.916 -67.106 1.00 97.19 243 ARG A N 1
ATOM 1954 C CA . ARG A 1 243 ? 20.244 1.788 -66.017 1.00 97.19 243 ARG A CA 1
ATOM 1955 C C . ARG A 1 243 ? 20.651 0.931 -64.822 1.00 97.19 243 ARG A C 1
ATOM 1957 O O . ARG A 1 243 ? 19.985 -0.064 -64.539 1.00 97.19 243 ARG A O 1
ATOM 1964 N N . PHE A 1 244 ? 21.682 1.353 -64.117 1.00 96.50 244 PHE A N 1
ATOM 1965 C CA . PHE A 1 244 ? 22.060 0.798 -62.823 1.00 96.50 244 PHE A CA 1
ATOM 1966 C C . PHE A 1 244 ? 22.524 1.938 -61.922 1.00 96.50 244 PHE A C 1
ATOM 1968 O O . PHE A 1 244 ? 22.774 3.045 -62.400 1.00 96.50 244 PHE A O 1
ATOM 1975 N N . ALA A 1 245 ? 22.582 1.686 -60.621 1.00 96.00 245 ALA A N 1
ATOM 1976 C CA . ALA A 1 245 ? 23.120 2.636 -59.665 1.00 96.00 245 ALA A CA 1
ATOM 1977 C C . ALA A 1 245 ? 24.514 2.179 -59.224 1.00 96.00 245 ALA A C 1
ATOM 1979 O O . ALA A 1 245 ? 24.746 0.981 -59.077 1.00 96.00 245 ALA A O 1
ATOM 1980 N N . ILE A 1 246 ? 25.427 3.124 -59.029 1.00 96.25 246 ILE A N 1
ATOM 1981 C CA . ILE A 1 246 ? 26.761 2.883 -58.470 1.00 96.25 246 ILE A CA 1
ATOM 1982 C C . ILE A 1 246 ? 26.995 3.860 -57.319 1.00 96.25 246 ILE A C 1
ATOM 1984 O O . ILE A 1 246 ? 26.439 4.961 -57.335 1.00 96.25 246 ILE A O 1
ATOM 1988 N N . GLY A 1 247 ? 27.773 3.453 -56.313 1.00 96.00 247 GLY A N 1
ATOM 1989 C CA . GLY A 1 247 ? 28.157 4.342 -55.218 1.00 96.00 247 GLY A CA 1
ATOM 1990 C C . GLY A 1 247 ? 28.824 5.602 -55.767 1.00 96.00 247 GLY A C 1
ATOM 1991 O O . GLY A 1 247 ? 29.674 5.524 -56.653 1.00 96.00 247 GLY A O 1
ATOM 1992 N N . ARG A 1 248 ? 28.402 6.770 -55.277 1.00 96.75 248 ARG A N 1
ATOM 1993 C CA . ARG A 1 248 ? 28.986 8.068 -55.639 1.00 96.75 248 ARG A CA 1
ATOM 1994 C C . ARG A 1 248 ? 30.430 8.187 -55.164 1.00 96.75 248 ARG A C 1
ATOM 1996 O O . ARG A 1 248 ? 31.233 8.846 -55.817 1.00 96.75 248 ARG A O 1
ATOM 2003 N N . PHE A 1 249 ? 30.706 7.582 -54.015 1.00 96.25 249 PHE A N 1
ATOM 2004 C CA . PHE A 1 249 ? 31.988 7.563 -53.328 1.00 96.25 249 PHE A CA 1
ATOM 2005 C C . PHE A 1 249 ? 32.384 6.113 -53.049 1.00 96.25 249 PHE A C 1
ATOM 2007 O O . PHE A 1 249 ? 31.533 5.216 -53.082 1.00 96.25 249 PHE A O 1
ATOM 2014 N N . GLU A 1 250 ? 33.662 5.879 -52.762 1.00 95.88 250 GLU A N 1
ATOM 2015 C CA . GLU A 1 250 ? 34.088 4.612 -52.181 1.00 95.88 250 GLU A CA 1
ATOM 2016 C C . GLU A 1 250 ? 33.386 4.372 -50.838 1.00 95.88 250 GLU A C 1
ATOM 2018 O O . GLU A 1 250 ? 33.066 5.315 -50.110 1.00 95.88 250 GLU A O 1
ATOM 2023 N N . VAL A 1 251 ? 33.180 3.096 -50.499 1.00 95.88 251 VAL A N 1
ATOM 2024 C CA . VAL A 1 251 ? 32.615 2.711 -49.200 1.00 95.88 251 VAL A CA 1
ATOM 2025 C C . VAL A 1 251 ? 33.510 3.251 -48.094 1.00 95.88 251 VAL A C 1
ATOM 2027 O O . VAL A 1 251 ? 34.724 3.048 -48.104 1.00 95.88 251 VAL A O 1
ATOM 2030 N N . THR A 1 252 ? 32.910 3.941 -47.138 1.00 95.25 252 THR A N 1
ATOM 2031 C CA . THR A 1 252 ? 33.632 4.593 -46.050 1.00 95.25 252 THR A CA 1
ATOM 2032 C C . THR A 1 252 ? 33.888 3.647 -44.880 1.00 95.25 252 THR A C 1
ATOM 2034 O O . THR A 1 252 ? 33.184 2.650 -44.706 1.00 95.25 252 THR A O 1
ATOM 2037 N N . PHE A 1 253 ? 34.853 3.981 -44.019 1.00 93.75 253 PHE A N 1
ATOM 2038 C CA . PHE A 1 253 ? 35.026 3.283 -42.741 1.00 93.75 253 PHE A CA 1
ATOM 2039 C C . PHE A 1 253 ? 33.734 3.283 -41.918 1.00 93.75 253 PHE A C 1
ATOM 2041 O O . PHE A 1 253 ? 33.321 2.230 -41.452 1.00 93.75 253 PHE A O 1
ATOM 2048 N N . ALA A 1 254 ? 33.033 4.419 -41.812 1.00 92.69 254 ALA A N 1
ATOM 2049 C CA . ALA A 1 254 ? 31.786 4.492 -41.052 1.00 92.69 254 ALA A CA 1
ATOM 2050 C C . ALA A 1 254 ? 30.689 3.549 -41.577 1.00 92.69 254 ALA A C 1
ATOM 2052 O O . ALA A 1 254 ? 29.893 3.055 -40.780 1.00 92.69 254 ALA A O 1
ATOM 2053 N N . GLU A 1 255 ? 30.624 3.313 -42.889 1.00 94.69 255 GLU A N 1
ATOM 2054 C CA . GLU A 1 255 ? 29.695 2.362 -43.510 1.00 94.69 255 GLU A CA 1
ATOM 2055 C C . GLU A 1 255 ? 30.130 0.912 -43.262 1.00 94.69 255 GLU A C 1
ATOM 2057 O O . GLU A 1 255 ? 29.323 0.086 -42.827 1.00 94.69 255 GLU A O 1
ATOM 2062 N N . TYR A 1 256 ? 31.415 0.612 -43.468 1.00 94.56 256 TYR A N 1
ATOM 2063 C CA . TYR A 1 256 ? 31.965 -0.727 -43.267 1.00 94.56 256 TYR A CA 1
ATOM 2064 C C . TYR A 1 256 ? 31.968 -1.150 -41.788 1.00 94.56 256 TYR A C 1
ATOM 2066 O O . TYR A 1 256 ? 31.714 -2.311 -41.474 1.00 94.56 256 TYR A O 1
ATOM 2074 N N . ASP A 1 257 ? 32.159 -0.219 -40.854 1.00 92.88 257 ASP A N 1
ATOM 2075 C CA . ASP A 1 257 ? 32.120 -0.487 -39.414 1.00 92.88 257 ASP A CA 1
ATOM 2076 C C . ASP A 1 257 ? 30.750 -1.016 -38.971 1.00 92.88 257 ASP A C 1
ATOM 2078 O O . ASP A 1 257 ? 30.674 -1.872 -38.089 1.00 92.88 257 ASP A O 1
ATOM 2082 N N . ARG A 1 258 ? 29.653 -0.585 -39.619 1.00 93.50 258 ARG A N 1
ATOM 2083 C CA . ARG A 1 258 ? 28.304 -1.135 -39.370 1.00 93.50 258 ARG A CA 1
ATOM 2084 C C . ARG A 1 258 ? 28.228 -2.610 -39.730 1.00 93.50 258 ARG A C 1
ATOM 2086 O O . ARG A 1 258 ? 27.641 -3.397 -38.986 1.00 93.50 258 ARG A O 1
ATOM 2093 N N . PHE A 1 259 ? 28.840 -2.977 -40.851 1.00 94.94 259 PHE A N 1
ATOM 2094 C CA . PHE A 1 259 ? 28.936 -4.356 -41.310 1.00 94.94 259 PHE A CA 1
ATOM 2095 C C . PHE A 1 259 ? 29.816 -5.197 -40.386 1.00 94.94 259 PHE A C 1
ATOM 2097 O O . PHE A 1 259 ? 29.380 -6.260 -39.935 1.00 94.94 259 PHE A O 1
ATOM 2104 N N . ALA A 1 260 ? 31.019 -4.716 -40.061 1.00 93.56 260 ALA A N 1
ATOM 2105 C CA . ALA A 1 260 ? 31.943 -5.413 -39.171 1.00 93.56 260 ALA A CA 1
ATOM 2106 C C . ALA A 1 260 ? 31.289 -5.678 -37.807 1.00 93.56 260 ALA A C 1
ATOM 2108 O O . ALA A 1 260 ? 31.269 -6.814 -37.332 1.00 93.56 260 ALA A O 1
ATOM 2109 N N . TYR A 1 261 ? 30.627 -4.662 -37.249 1.00 92.75 261 TYR A N 1
ATOM 2110 C CA . TYR A 1 261 ? 29.866 -4.769 -36.011 1.00 92.75 261 TYR A CA 1
ATOM 2111 C C . TYR A 1 261 ? 28.739 -5.805 -36.085 1.00 92.75 261 TYR A C 1
ATOM 2113 O O . TYR A 1 261 ? 28.648 -6.697 -35.245 1.00 92.75 261 TYR A O 1
ATOM 2121 N N . ALA A 1 262 ? 27.881 -5.715 -37.106 1.00 92.88 262 ALA A N 1
ATOM 2122 C CA . ALA A 1 262 ? 26.715 -6.584 -37.248 1.00 92.88 262 ALA A CA 1
ATOM 2123 C C . ALA A 1 262 ? 27.077 -8.056 -37.511 1.00 92.88 262 ALA A C 1
ATOM 2125 O O . ALA A 1 262 ? 26.273 -8.943 -37.223 1.00 92.88 262 ALA A O 1
ATOM 2126 N N . THR A 1 263 ? 28.258 -8.316 -38.076 1.00 91.81 263 THR A N 1
ATOM 2127 C CA . THR A 1 263 ? 28.746 -9.667 -38.399 1.00 91.81 263 THR A CA 1
ATOM 2128 C C . THR A 1 263 ? 29.746 -10.214 -37.380 1.00 91.81 263 THR A C 1
ATOM 2130 O O . THR A 1 263 ? 30.170 -11.362 -37.509 1.00 91.81 263 THR A O 1
ATOM 2133 N N . GLY A 1 264 ? 30.119 -9.423 -36.366 1.00 90.94 264 GLY A N 1
ATOM 2134 C CA . GLY A 1 264 ? 31.149 -9.786 -35.391 1.00 90.94 264 GLY A CA 1
ATOM 2135 C C . GLY A 1 264 ? 32.557 -9.893 -35.990 1.00 90.94 264 GLY A C 1
ATOM 2136 O O . GLY A 1 264 ? 33.416 -10.559 -35.412 1.00 90.94 264 GLY A O 1
ATOM 2137 N N . ARG A 1 265 ? 32.803 -9.280 -37.157 1.00 90.69 265 ARG A N 1
ATOM 2138 C CA . ARG A 1 265 ? 34.135 -9.215 -37.773 1.00 90.69 265 ARG A CA 1
ATOM 2139 C C . ARG A 1 265 ? 34.975 -8.135 -37.101 1.00 90.69 265 ARG A C 1
ATOM 2141 O O . ARG A 1 265 ? 34.462 -7.130 -36.614 1.00 90.69 265 ARG A O 1
ATOM 2148 N N . HIS A 1 266 ? 36.288 -8.332 -37.118 1.00 87.81 266 HIS A N 1
ATOM 2149 C CA . HIS A 1 266 ? 37.213 -7.291 -36.690 1.00 87.81 266 HIS A CA 1
ATOM 2150 C C . HIS A 1 266 ? 37.224 -6.169 -37.740 1.00 87.81 266 HIS A C 1
ATOM 2152 O O . HIS A 1 266 ? 37.307 -6.477 -38.933 1.00 87.81 266 HIS A O 1
ATOM 2158 N N . PRO A 1 267 ? 37.128 -4.893 -37.330 1.00 86.56 267 PRO A N 1
ATOM 2159 C CA . PRO A 1 267 ? 37.240 -3.784 -38.264 1.00 86.56 267 PRO A CA 1
ATOM 2160 C C . PRO A 1 267 ? 38.653 -3.755 -38.875 1.00 86.56 267 PRO A C 1
ATOM 2162 O O . PRO A 1 267 ? 39.625 -4.101 -38.193 1.00 86.56 267 PRO A O 1
ATOM 2165 N N . PRO A 1 268 ? 38.785 -3.379 -40.157 1.00 86.44 268 PRO A N 1
ATOM 2166 C CA . PRO A 1 268 ? 40.081 -3.267 -40.809 1.00 86.44 268 PRO A CA 1
ATOM 2167 C C . PRO A 1 268 ? 40.913 -2.164 -40.145 1.00 86.44 268 PRO A C 1
ATOM 2169 O O . PRO A 1 268 ? 40.373 -1.187 -39.627 1.00 86.44 268 PRO A O 1
ATOM 2172 N N . SER A 1 269 ? 42.241 -2.317 -40.149 1.00 85.06 269 SER A N 1
ATOM 2173 C CA . SER A 1 269 ? 43.131 -1.300 -39.582 1.00 85.06 269 SER A CA 1
ATOM 2174 C C . SER A 1 269 ? 43.014 0.013 -40.356 1.00 85.06 269 SER A C 1
ATOM 2176 O O . SER A 1 269 ? 43.040 0.037 -41.585 1.00 85.06 269 SER A O 1
ATOM 2178 N N . ASP A 1 270 ? 42.945 1.114 -39.619 1.00 82.31 270 ASP A N 1
ATOM 2179 C CA . ASP A 1 270 ? 42.930 2.474 -40.150 1.00 82.31 270 ASP A CA 1
ATOM 2180 C C . ASP A 1 270 ? 44.329 3.035 -40.435 1.00 82.31 270 ASP A C 1
ATOM 2182 O O . ASP A 1 270 ? 44.456 4.168 -40.895 1.00 82.31 270 ASP A O 1
ATOM 2186 N N . MET A 1 271 ? 45.387 2.262 -40.148 1.00 83.12 271 MET A N 1
ATOM 2187 C CA . MET A 1 271 ? 46.788 2.688 -40.239 1.00 83.12 271 MET A CA 1
ATOM 2188 C C . MET A 1 271 ? 47.081 3.996 -39.470 1.00 83.12 271 MET A C 1
ATOM 2190 O O . MET A 1 271 ? 47.989 4.747 -39.833 1.00 83.12 271 MET A O 1
ATOM 2194 N N . GLY A 1 272 ? 46.318 4.283 -38.407 1.00 78.12 272 GLY A N 1
ATOM 2195 C CA . GLY A 1 272 ? 46.422 5.514 -37.620 1.00 78.12 272 GLY A CA 1
ATOM 2196 C C . GLY A 1 272 ? 45.804 6.749 -38.288 1.00 78.12 272 GLY A C 1
ATOM 2197 O O . GLY A 1 272 ? 46.134 7.876 -37.911 1.00 78.12 272 GLY A O 1
ATOM 2198 N N . TRP A 1 273 ? 44.956 6.570 -39.305 1.00 75.31 273 TRP A N 1
ATOM 2199 C CA . TRP A 1 273 ? 44.218 7.654 -39.954 1.00 75.31 273 TRP A CA 1
ATOM 2200 C C . TRP A 1 273 ? 42.878 7.917 -39.264 1.00 75.31 273 TRP A C 1
ATOM 2202 O O . TRP A 1 273 ? 42.259 7.020 -38.711 1.00 75.31 273 TRP A O 1
ATOM 2212 N N . ASP A 1 274 ? 42.384 9.152 -39.360 1.00 73.38 274 ASP A N 1
ATOM 2213 C CA . ASP A 1 274 ? 41.015 9.476 -38.950 1.00 73.38 274 ASP A CA 1
ATOM 2214 C C . ASP A 1 274 ? 40.008 8.861 -39.945 1.00 73.38 274 ASP A C 1
ATOM 2216 O O . ASP A 1 274 ? 39.985 9.239 -41.121 1.00 73.38 274 ASP A O 1
ATOM 2220 N N . THR A 1 275 ? 39.234 7.873 -39.490 1.00 74.75 275 THR A N 1
ATOM 2221 C CA . THR A 1 275 ? 38.479 6.908 -40.310 1.00 74.75 275 THR A CA 1
ATOM 2222 C C . THR A 1 275 ? 37.197 7.479 -40.904 1.00 74.75 275 THR A C 1
ATOM 2224 O O . THR A 1 275 ? 37.050 7.509 -42.123 1.00 74.75 275 THR A O 1
ATOM 2227 N N . GLY A 1 276 ? 36.285 7.965 -40.059 1.00 80.94 276 GLY A N 1
ATOM 2228 C CA . GLY A 1 276 ? 35.007 8.608 -40.391 1.00 80.94 276 GLY A CA 1
ATOM 2229 C C . GLY A 1 276 ? 34.477 8.369 -41.814 1.00 80.94 276 GLY A C 1
ATOM 2230 O O . GLY A 1 276 ? 33.991 7.292 -42.148 1.00 80.94 276 GLY A O 1
ATOM 2231 N N . LYS A 1 277 ? 34.552 9.410 -42.654 1.00 87.62 277 LYS A N 1
ATOM 2232 C CA . LYS A 1 277 ? 34.062 9.407 -44.047 1.00 87.62 277 LYS A CA 1
ATOM 2233 C C . LYS A 1 277 ? 35.124 9.019 -45.085 1.00 87.62 277 LYS A C 1
ATOM 2235 O O . LYS A 1 277 ? 34.903 9.228 -46.274 1.00 87.62 277 LYS A O 1
ATOM 2240 N N . ARG A 1 278 ? 36.300 8.546 -44.668 1.00 91.69 278 ARG A N 1
ATOM 2241 C CA . ARG A 1 278 ? 37.352 8.128 -45.603 1.00 91.69 278 ARG A CA 1
ATOM 2242 C C . ARG A 1 278 ? 37.036 6.748 -46.175 1.00 91.69 278 ARG A C 1
ATOM 2244 O O . ARG A 1 278 ? 36.393 5.965 -45.475 1.00 91.69 278 ARG A O 1
ATOM 2251 N N . PRO A 1 279 ? 37.518 6.435 -47.389 1.00 94.25 279 PRO A N 1
ATOM 2252 C CA . PRO A 1 279 ? 37.403 5.100 -47.958 1.00 94.25 279 PRO A CA 1
ATOM 2253 C C . PRO A 1 279 ? 37.987 4.050 -47.019 1.00 94.25 279 PRO A C 1
ATOM 2255 O O . PRO A 1 279 ? 39.100 4.223 -46.515 1.00 94.25 279 PRO A O 1
ATOM 2258 N N . VAL A 1 280 ? 37.245 2.968 -46.801 1.00 94.44 280 VAL A N 1
ATOM 2259 C CA . VAL A 1 280 ? 37.764 1.808 -46.084 1.00 94.44 280 VAL A CA 1
ATOM 2260 C C . VAL A 1 280 ? 38.892 1.180 -46.903 1.00 94.44 280 VAL A C 1
ATOM 2262 O O . VAL A 1 280 ? 38.792 1.019 -48.120 1.00 94.44 280 VAL A O 1
ATOM 2265 N N . ILE A 1 281 ? 39.986 0.840 -46.233 1.00 91.88 281 ILE A N 1
ATOM 2266 C CA . ILE A 1 281 ? 41.164 0.210 -46.835 1.00 91.88 281 ILE A CA 1
ATOM 2267 C C . ILE A 1 281 ? 41.456 -1.120 -46.144 1.00 91.88 281 ILE A C 1
ATOM 2269 O O . ILE A 1 281 ? 40.875 -1.427 -45.108 1.00 91.88 281 ILE A O 1
ATOM 2273 N N . LEU A 1 282 ? 42.367 -1.909 -46.723 1.00 92.12 282 LEU A N 1
ATOM 2274 C CA . LEU A 1 282 ? 42.779 -3.216 -46.187 1.00 92.12 282 LEU A CA 1
ATOM 2275 C C . LEU A 1 282 ? 41.625 -4.226 -46.066 1.00 92.12 282 LEU A C 1
ATOM 2277 O O . LEU A 1 282 ? 41.634 -5.091 -45.193 1.00 92.12 282 LEU A O 1
ATOM 2281 N N . VAL A 1 283 ? 40.652 -4.130 -46.971 1.00 93.81 283 VAL A N 1
ATOM 2282 C CA . VAL A 1 283 ? 39.570 -5.106 -47.142 1.00 93.81 283 VAL A CA 1
ATOM 2283 C C . VAL A 1 283 ? 39.859 -5.985 -48.354 1.00 93.81 283 VAL A C 1
ATOM 2285 O O . VAL A 1 283 ? 40.355 -5.510 -49.379 1.00 93.81 283 VAL A O 1
ATOM 2288 N N . SER A 1 284 ? 39.582 -7.282 -48.243 1.00 94.88 284 SER A N 1
ATOM 2289 C CA . SER A 1 284 ? 39.752 -8.215 -49.358 1.00 94.88 284 SER A CA 1
ATOM 2290 C C . SER A 1 284 ? 38.592 -8.121 -50.360 1.00 94.88 284 SER A C 1
ATOM 2292 O O . SER A 1 284 ? 37.537 -7.548 -50.084 1.00 94.88 284 SER A O 1
ATOM 2294 N N . TRP A 1 285 ? 38.751 -8.734 -51.538 1.00 95.25 285 TRP A N 1
ATOM 2295 C CA . TRP A 1 285 ? 37.640 -8.871 -52.489 1.00 95.25 285 TRP A CA 1
ATOM 2296 C C . TRP A 1 285 ? 36.458 -9.656 -51.891 1.00 95.25 285 TRP A C 1
ATOM 2298 O O . TRP A 1 285 ? 35.298 -9.341 -52.158 1.00 95.25 285 TRP A O 1
ATOM 2308 N N . GLU A 1 286 ? 36.743 -10.653 -51.048 1.00 95.94 286 GLU A N 1
ATOM 2309 C CA . GLU A 1 286 ? 35.721 -11.422 -50.336 1.00 95.94 286 GLU A CA 1
ATOM 2310 C C . GLU A 1 286 ? 34.965 -10.558 -49.318 1.00 95.94 286 GLU A C 1
ATOM 2312 O O . GLU A 1 286 ? 33.735 -10.587 -49.292 1.00 95.94 286 GLU A O 1
ATOM 2317 N N . ASP A 1 287 ? 35.671 -9.714 -48.565 1.00 95.56 287 ASP A N 1
ATOM 2318 C CA . ASP A 1 287 ? 35.055 -8.754 -47.646 1.00 95.56 287 ASP A CA 1
ATOM 2319 C C . ASP A 1 287 ? 34.133 -7.769 -48.367 1.00 95.56 287 ASP A C 1
ATOM 2321 O O . ASP A 1 287 ? 33.017 -7.521 -47.915 1.00 95.56 287 ASP A O 1
ATOM 2325 N N . ALA A 1 288 ? 34.561 -7.246 -49.520 1.00 96.00 288 ALA A N 1
ATOM 2326 C CA . ALA A 1 288 ? 33.748 -6.337 -50.324 1.00 96.00 288 ALA A CA 1
ATOM 2327 C C . ALA A 1 288 ? 32.462 -7.010 -50.839 1.00 96.00 288 ALA A C 1
ATOM 2329 O O . ALA A 1 288 ? 31.380 -6.415 -50.800 1.00 96.00 288 ALA A O 1
ATOM 2330 N N . ARG A 1 289 ? 32.555 -8.270 -51.288 1.00 96.88 289 ARG A N 1
ATOM 2331 C CA . ARG A 1 289 ? 31.394 -9.068 -51.711 1.00 96.88 289 ARG A CA 1
ATOM 2332 C C . ARG A 1 289 ? 30.437 -9.316 -50.544 1.00 96.88 289 ARG A C 1
ATOM 2334 O O . ARG A 1 289 ? 29.224 -9.180 -50.705 1.00 96.88 289 ARG A O 1
ATOM 2341 N N . ASP A 1 290 ? 30.972 -9.684 -49.387 1.00 97.00 290 ASP A N 1
ATOM 2342 C CA . ASP A 1 290 ? 30.177 -9.998 -48.203 1.00 97.00 290 ASP A CA 1
ATOM 2343 C C . ASP A 1 290 ? 29.506 -8.745 -47.623 1.00 97.00 290 ASP A C 1
ATOM 2345 O O . ASP A 1 290 ? 28.335 -8.807 -47.249 1.00 97.00 290 ASP A O 1
ATOM 2349 N N . TYR A 1 291 ? 30.196 -7.599 -47.639 1.00 96.38 291 TYR A N 1
ATOM 2350 C CA . TYR A 1 291 ? 29.621 -6.292 -47.319 1.00 96.38 291 TYR A CA 1
ATOM 2351 C C . TYR A 1 291 ? 28.427 -5.975 -48.226 1.00 96.38 291 TYR A C 1
ATOM 2353 O O . TYR A 1 291 ? 27.340 -5.675 -47.735 1.00 96.38 291 TYR A O 1
ATOM 2361 N N . ALA A 1 292 ? 28.594 -6.094 -49.548 1.00 96.00 292 ALA A N 1
ATOM 2362 C CA . ALA A 1 292 ? 27.523 -5.812 -50.505 1.00 96.00 292 ALA A CA 1
ATOM 2363 C C . ALA A 1 292 ? 26.318 -6.752 -50.320 1.00 96.00 292 ALA A C 1
ATOM 2365 O O . ALA A 1 292 ? 25.164 -6.319 -50.399 1.00 96.00 292 ALA A O 1
ATOM 2366 N N . LYS A 1 293 ? 26.579 -8.034 -50.032 1.00 96.44 293 LYS A N 1
ATOM 2367 C CA . LYS A 1 293 ? 25.538 -9.018 -49.721 1.00 96.44 293 LYS A CA 1
ATOM 2368 C C . LYS A 1 293 ? 24.787 -8.651 -48.441 1.00 96.44 293 LYS A C 1
ATOM 2370 O O . LYS A 1 293 ? 23.561 -8.604 -48.459 1.00 96.44 293 LYS A O 1
ATOM 2375 N N . TRP A 1 294 ? 25.504 -8.357 -47.358 1.00 95.88 294 TRP A N 1
ATOM 2376 C CA . TRP A 1 294 ? 24.904 -7.936 -46.091 1.00 95.88 294 TRP A CA 1
ATOM 2377 C C . TRP A 1 294 ? 24.072 -6.665 -46.252 1.00 95.88 294 TRP A C 1
ATOM 2379 O O . TRP A 1 294 ? 22.958 -6.601 -45.739 1.00 95.88 294 TRP A O 1
ATOM 2389 N N . LEU A 1 295 ? 24.580 -5.675 -46.990 1.00 95.88 295 LEU A N 1
ATOM 2390 C CA . LEU A 1 295 ? 23.857 -4.432 -47.231 1.00 95.88 295 LEU A CA 1
ATOM 2391 C C . LEU A 1 295 ? 22.532 -4.718 -47.949 1.00 95.88 295 LEU A C 1
ATOM 2393 O O . LEU A 1 295 ? 21.489 -4.291 -47.467 1.00 95.88 295 LEU A O 1
ATOM 2397 N N . SER A 1 296 ? 22.564 -5.545 -49.000 1.00 94.44 296 SER A N 1
ATOM 2398 C CA . SER A 1 296 ? 21.362 -5.983 -49.729 1.00 94.44 296 SER A CA 1
ATOM 2399 C C . SER A 1 296 ? 20.345 -6.684 -48.814 1.00 94.44 296 SER A C 1
ATOM 2401 O O . SER A 1 296 ? 19.149 -6.428 -48.886 1.00 94.44 296 SER A O 1
ATOM 2403 N N . GLU A 1 297 ? 20.801 -7.540 -47.894 1.00 94.38 297 GLU A N 1
ATOM 2404 C CA . GLU A 1 297 ? 19.920 -8.206 -46.921 1.00 94.38 297 GLU A CA 1
ATOM 2405 C C . GLU A 1 297 ? 19.271 -7.225 -45.927 1.00 94.38 297 GLU A C 1
ATOM 2407 O O . GLU A 1 297 ? 18.198 -7.512 -45.390 1.00 94.38 297 GLU A O 1
ATOM 2412 N N . LYS A 1 298 ? 19.911 -6.082 -45.647 1.00 92.94 298 LYS A N 1
ATOM 2413 C CA . LYS A 1 298 ? 19.399 -5.073 -44.709 1.00 92.94 298 LYS A CA 1
ATOM 2414 C C . LYS A 1 298 ? 18.514 -4.014 -45.360 1.00 92.94 298 LYS A C 1
ATOM 2416 O O . LYS A 1 298 ? 17.663 -3.469 -44.658 1.00 92.94 298 LYS A O 1
ATOM 2421 N N . THR A 1 299 ? 18.710 -3.722 -46.643 1.00 90.88 299 THR A N 1
ATOM 2422 C CA . THR A 1 299 ? 18.010 -2.640 -47.358 1.00 90.88 299 THR A CA 1
ATOM 2423 C C . THR A 1 299 ? 16.897 -3.133 -48.284 1.00 90.88 299 THR A C 1
ATOM 2425 O O . THR A 1 299 ? 16.049 -2.330 -48.674 1.00 90.88 299 THR A O 1
ATOM 2428 N N . GLY A 1 300 ? 16.852 -4.439 -48.584 1.00 79.75 300 GLY A N 1
ATOM 2429 C CA . GLY A 1 300 ? 15.946 -5.021 -49.586 1.00 79.75 300 GLY A CA 1
ATOM 2430 C C . GLY A 1 300 ? 16.442 -4.823 -51.013 1.00 79.75 300 GLY A C 1
ATOM 2431 O O . GLY A 1 300 ? 15.642 -5.132 -51.925 1.00 79.75 300 GLY A O 1
#